Protein AF-A0AAD2FIX9-F1 (afdb_monomer_lite)

Sequence (350 aa):
MMLFQHNNTGIHLDSGSTFHLRTNEDDFKEGSLQGIHGGFHYASNVEGRNLYREGIDKVFDYVCKLDTRASNNVNSLSNMVKDGFDVFMDTKRENSFFVTRNGTTWRFGHRNGLYPLVDEPAMVTTMFHDHARGLDNDDVQGYCALQSVEKNKEGFTNKQVKRANVARSGYHMMGAPGAELFKLAIRGNFFKNCPITEEDVNISEKIYGPSVSTIKGKQKQKRPTPKAVVDDWIEMPKELLKHNSNLDLCIDIMFINNVAFFVSIDKAIKFRFSTELKDRTKDAIYKSIDEILRIYNHAEFRIKTIYCDNEFKPVFDDMKDNMDVTMNYAAPGKHEPTIERSNQTLKGLF

Radius of gyration: 32.23 Å; chains: 1; bounding box: 87×63×70 Å

Structure (mmCIF, N/CA/C/O backbone):
data_AF-A0AAD2FIX9-F1
#
_entry.id   AF-A0AAD2FIX9-F1
#
loop_
_atom_site.group_PDB
_atom_site.id
_atom_site.type_symbol
_atom_site.label_atom_id
_atom_site.label_alt_id
_atom_site.label_comp_id
_atom_site.label_asym_id
_atom_site.label_entity_id
_atom_site.label_seq_id
_atom_site.pdbx_PDB_ins_code
_atom_site.Cartn_x
_atom_site.Cartn_y
_atom_site.Cartn_z
_atom_site.occupancy
_atom_site.B_iso_or_equiv
_atom_site.auth_seq_id
_atom_site.auth_comp_id
_atom_site.auth_asym_id
_atom_site.auth_atom_id
_atom_site.pdbx_PDB_model_num
ATOM 1 N N . MET A 1 1 ? -15.341 12.618 12.330 1.00 26.12 1 MET A N 1
ATOM 2 C CA . MET A 1 1 ? -14.742 13.782 11.651 1.00 26.12 1 MET A CA 1
ATOM 3 C C . MET A 1 1 ? -13.716 13.225 10.680 1.00 26.12 1 MET A C 1
ATOM 5 O O . MET A 1 1 ? -12.711 12.706 11.137 1.00 26.12 1 MET A O 1
ATOM 9 N N . MET A 1 2 ? -14.045 13.169 9.385 1.00 23.00 2 MET A N 1
ATOM 10 C CA . MET A 1 2 ? -13.105 12.737 8.341 1.00 23.00 2 MET A CA 1
ATOM 11 C C . MET A 1 2 ? -12.062 13.841 8.180 1.00 23.00 2 MET A C 1
ATOM 13 O O . MET A 1 2 ? -12.412 14.947 7.770 1.00 23.00 2 MET A O 1
ATOM 17 N N . LEU A 1 3 ? -10.814 13.570 8.551 1.00 27.02 3 LEU A N 1
ATOM 18 C CA . LEU A 1 3 ? -9.704 14.460 8.238 1.00 27.02 3 LEU A CA 1
ATOM 19 C C . LEU A 1 3 ? -9.211 14.088 6.841 1.00 27.02 3 LEU A C 1
ATOM 21 O O . LEU A 1 3 ? -8.503 13.109 6.659 1.00 27.02 3 LEU A O 1
ATOM 25 N N . PHE A 1 4 ? -9.635 14.868 5.850 1.00 28.41 4 PHE A N 1
ATOM 26 C CA . PHE A 1 4 ? -9.040 14.853 4.520 1.00 28.41 4 PHE A CA 1
ATOM 27 C C . PHE A 1 4 ? -7.556 15.232 4.639 1.00 28.41 4 PHE A C 1
ATOM 29 O O . PHE A 1 4 ? -7.243 16.394 4.891 1.00 28.41 4 PHE A O 1
ATOM 36 N N . GLN A 1 5 ? -6.643 14.280 4.436 1.00 30.89 5 GLN A N 1
ATOM 37 C CA . GLN A 1 5 ? -5.248 14.588 4.116 1.00 30.89 5 GLN A CA 1
ATOM 38 C C . GLN A 1 5 ? -5.092 14.610 2.592 1.00 30.89 5 GLN A C 1
ATOM 40 O O . GLN A 1 5 ? -5.032 13.579 1.925 1.00 30.89 5 GLN A O 1
ATOM 45 N N . HIS A 1 6 ? -5.076 15.815 2.024 1.00 26.86 6 HIS A N 1
ATOM 46 C CA . HIS A 1 6 ? -4.589 16.046 0.667 1.00 26.86 6 HIS A CA 1
ATOM 47 C C . HIS A 1 6 ? -3.055 15.917 0.651 1.00 26.86 6 HIS A C 1
ATOM 49 O O . HIS A 1 6 ? -2.388 16.468 1.518 1.00 26.86 6 HIS A O 1
ATOM 55 N N . ASN A 1 7 ? -2.523 15.252 -0.380 1.00 29.98 7 ASN A N 1
ATOM 56 C CA . ASN A 1 7 ? -1.105 15.172 -0.768 1.00 29.98 7 ASN A CA 1
ATOM 57 C C . ASN A 1 7 ? -0.170 14.309 0.109 1.00 29.98 7 ASN A C 1
ATOM 59 O O . ASN A 1 7 ? 0.438 14.786 1.049 1.00 29.98 7 ASN A O 1
ATOM 63 N N . ASN A 1 8 ? 0.006 13.044 -0.287 1.00 38.66 8 ASN A N 1
ATOM 64 C CA . ASN A 1 8 ? 1.229 12.209 -0.275 1.00 38.66 8 ASN A CA 1
ATOM 65 C C . ASN A 1 8 ? 2.324 12.321 0.832 1.00 38.66 8 ASN A C 1
ATOM 67 O O . ASN A 1 8 ? 3.436 11.855 0.593 1.00 38.66 8 ASN A O 1
ATOM 71 N N . THR A 1 9 ? 2.065 12.847 2.034 1.00 51.75 9 THR A N 1
ATOM 72 C CA . THR A 1 9 ? 3.036 12.910 3.153 1.00 51.75 9 THR A CA 1
ATOM 73 C C . THR A 1 9 ? 2.479 12.252 4.418 1.00 51.75 9 THR A C 1
ATOM 75 O O . THR A 1 9 ? 2.052 12.919 5.362 1.00 51.75 9 THR A O 1
ATOM 78 N N . GLY A 1 10 ? 2.463 10.916 4.448 1.00 77.12 10 GLY A N 1
ATOM 79 C CA . GLY A 1 10 ? 2.073 10.165 5.648 1.00 77.12 10 GLY A CA 1
ATOM 80 C C . GLY A 1 10 ? 3.018 10.428 6.831 1.00 77.12 10 GLY A C 1
ATOM 81 O O . GLY A 1 10 ? 4.202 10.702 6.641 1.00 77.12 10 GLY A O 1
ATOM 82 N N . ILE A 1 11 ? 2.502 10.358 8.063 1.00 89.25 11 ILE A N 1
ATOM 83 C CA . ILE A 1 11 ? 3.312 10.469 9.290 1.00 89.25 11 ILE A CA 1
ATOM 84 C C . ILE A 1 11 ? 3.980 9.121 9.556 1.00 89.25 11 ILE A C 1
ATOM 86 O O . ILE A 1 11 ? 3.286 8.131 9.758 1.00 89.25 11 ILE A O 1
ATOM 90 N N . HIS A 1 12 ? 5.307 9.065 9.583 1.00 91.31 12 HIS A N 1
ATOM 91 C CA . HIS A 1 12 ? 6.057 7.833 9.828 1.00 91.31 12 HIS A CA 1
ATOM 92 C C . HIS A 1 12 ? 6.481 7.707 11.286 1.00 91.31 12 HIS A C 1
ATOM 94 O O . HIS A 1 12 ? 6.907 8.687 11.891 1.00 91.31 12 HIS A O 1
ATOM 100 N N . LEU A 1 13 ? 6.418 6.497 11.833 1.00 92.19 13 LEU A N 1
ATOM 101 C CA . LEU A 1 13 ? 7.006 6.179 13.129 1.00 92.19 13 LEU A CA 1
ATOM 102 C C . LEU A 1 13 ? 8.470 5.777 12.938 1.00 92.19 13 LEU A C 1
ATOM 104 O O . LEU A 1 13 ? 8.762 4.835 12.202 1.00 92.19 13 LEU A O 1
ATOM 108 N N . ASP A 1 14 ? 9.378 6.493 13.597 1.00 90.12 14 ASP A N 1
ATOM 109 C CA . ASP A 1 14 ? 10.821 6.286 13.477 1.00 90.12 14 ASP A CA 1
ATOM 110 C C . ASP A 1 14 ? 11.470 6.118 14.856 1.00 90.12 14 ASP A C 1
ATOM 112 O O . ASP A 1 14 ? 11.322 6.960 15.747 1.00 90.12 14 ASP A O 1
ATOM 116 N N . SER A 1 15 ? 12.216 5.027 15.029 1.00 87.75 15 SER A N 1
ATOM 117 C CA . SER A 1 15 ? 13.004 4.753 16.232 1.00 87.75 15 SER A CA 1
ATOM 118 C C . SER A 1 15 ? 14.317 5.533 16.296 1.00 87.75 15 SER A C 1
ATOM 120 O O . SER A 1 15 ? 14.862 5.691 17.386 1.00 87.75 15 SER A O 1
ATOM 122 N N . GLY A 1 16 ? 14.837 5.999 15.156 1.00 84.44 16 GLY A N 1
ATOM 123 C CA . GLY A 1 16 ? 16.083 6.765 15.070 1.00 84.44 16 GLY A CA 1
ATOM 124 C C . GLY A 1 16 ? 15.915 8.261 15.343 1.00 84.44 16 GLY A C 1
ATOM 125 O O . GLY A 1 16 ? 16.889 8.936 15.675 1.00 84.44 16 GLY A O 1
ATOM 126 N N . SER A 1 17 ? 14.693 8.786 15.237 1.00 86.75 17 SER A N 1
ATOM 127 C CA . SER A 1 17 ? 14.422 10.202 15.481 1.00 86.75 17 SER A CA 1
ATOM 128 C C . SER A 1 17 ? 14.359 10.543 16.975 1.00 86.75 17 SER A C 1
ATOM 130 O O . SER A 1 17 ? 13.859 9.771 17.797 1.00 86.75 17 SER A O 1
ATOM 132 N N . THR A 1 18 ? 14.801 11.752 17.324 1.00 86.75 18 THR A N 1
ATOM 133 C CA . THR A 1 18 ? 14.769 12.323 18.685 1.00 86.75 18 THR A CA 1
ATOM 134 C C . THR A 1 18 ? 13.730 13.436 18.854 1.00 86.75 18 THR A C 1
ATOM 136 O O . THR A 1 18 ? 13.606 14.009 19.936 1.00 86.75 18 THR A O 1
ATOM 139 N N . PHE A 1 19 ? 12.985 13.775 17.798 1.00 89.88 19 PHE A N 1
ATOM 140 C CA . PHE A 1 19 ? 11.934 14.795 17.825 1.00 89.88 19 PHE A CA 1
ATOM 141 C C . PHE A 1 19 ? 10.842 14.514 16.783 1.00 89.88 19 PHE A C 1
ATOM 143 O O . PHE A 1 19 ? 11.011 13.699 15.874 1.00 89.88 19 PHE A O 1
ATOM 150 N N . HIS A 1 20 ? 9.693 15.173 16.931 1.00 92.50 20 HIS A N 1
ATOM 151 C CA . HIS A 1 20 ? 8.601 15.092 15.962 1.00 92.50 20 HIS A CA 1
ATOM 152 C C . HIS A 1 20 ? 8.760 16.170 14.897 1.00 92.50 20 HIS A C 1
ATOM 154 O O . HIS A 1 20 ? 9.081 17.320 15.209 1.00 92.50 20 HIS A O 1
ATOM 160 N N . LEU A 1 21 ? 8.510 15.801 13.647 1.00 91.81 21 LEU A N 1
ATOM 161 C CA . LEU A 1 21 ? 8.708 16.655 12.488 1.00 91.81 21 LEU A CA 1
ATOM 162 C C . LEU A 1 21 ? 7.459 16.682 11.613 1.00 91.81 21 LEU A C 1
ATOM 164 O O . LEU A 1 21 ? 6.852 15.636 11.348 1.00 91.81 21 LEU A O 1
ATOM 168 N N . ARG A 1 22 ? 7.109 17.879 11.143 1.00 92.94 22 ARG A N 1
ATOM 169 C CA . ARG A 1 22 ? 6.107 18.093 10.101 1.00 92.94 22 ARG A CA 1
ATOM 170 C C . ARG A 1 22 ? 6.681 18.876 8.927 1.00 92.94 22 ARG A C 1
ATOM 172 O O . ARG A 1 22 ? 7.536 19.742 9.120 1.00 92.94 22 ARG A O 1
ATOM 179 N N . THR A 1 23 ? 6.205 18.572 7.727 1.00 90.31 23 THR A N 1
ATOM 180 C CA . THR A 1 23 ? 6.644 19.183 6.468 1.00 90.31 23 THR A CA 1
ATOM 181 C C . THR A 1 23 ? 5.732 20.321 6.028 1.00 90.31 23 THR A C 1
ATOM 183 O O . THR A 1 23 ? 6.181 21.202 5.299 1.00 90.31 23 THR A O 1
ATOM 186 N N . ASN A 1 24 ? 4.472 20.335 6.476 1.00 89.00 24 ASN A N 1
ATOM 187 C CA . ASN A 1 24 ? 3.498 21.364 6.126 1.00 89.00 24 ASN A CA 1
ATOM 188 C C . ASN A 1 24 ? 2.976 22.100 7.375 1.00 89.00 24 ASN A C 1
ATOM 190 O O . ASN A 1 24 ? 2.762 21.505 8.429 1.00 89.00 24 ASN A O 1
ATOM 194 N N . GLU A 1 25 ? 2.749 23.406 7.243 1.00 88.62 25 GLU A N 1
ATOM 195 C CA . GLU A 1 25 ? 2.080 24.238 8.249 1.00 88.62 25 GLU A CA 1
ATOM 196 C C . GLU A 1 25 ? 0.630 23.797 8.490 1.00 88.62 25 GLU A C 1
ATOM 198 O O . GLU A 1 25 ? 0.135 23.903 9.612 1.00 88.62 25 GLU A O 1
ATOM 203 N N . ASP A 1 26 ? -0.022 23.215 7.479 1.00 88.25 26 ASP A N 1
ATOM 204 C CA . ASP A 1 26 ? -1.389 22.698 7.590 1.00 88.25 26 ASP A CA 1
ATOM 205 C C . ASP A 1 26 ? -1.520 21.511 8.557 1.00 88.25 26 ASP A C 1
ATOM 207 O O . ASP A 1 26 ? -2.633 21.177 8.965 1.00 88.25 26 ASP A O 1
ATOM 211 N N . ASP A 1 27 ? -0.416 20.882 8.966 1.00 87.62 27 ASP A N 1
ATOM 212 C CA . ASP A 1 27 ? -0.425 19.779 9.933 1.00 87.62 27 ASP A CA 1
ATOM 213 C C . ASP A 1 27 ? -0.546 20.263 11.392 1.00 87.62 27 ASP A C 1
ATOM 215 O O . ASP A 1 27 ? -0.716 19.453 12.309 1.00 87.62 27 ASP A O 1
ATOM 219 N N . PHE A 1 28 ? -0.491 21.580 11.621 1.00 91.06 28 PHE A N 1
ATOM 220 C CA . PHE A 1 28 ? -0.505 22.205 12.943 1.00 91.06 28 PHE A CA 1
ATOM 221 C C . PHE A 1 28 ? -1.858 22.825 13.289 1.00 91.06 28 PHE A C 1
ATOM 223 O O . PHE A 1 28 ? -2.559 23.366 12.433 1.00 91.06 28 PHE A O 1
ATOM 230 N N . LYS A 1 29 ? -2.234 22.800 14.570 1.00 91.19 29 LYS A N 1
ATOM 231 C CA . LYS A 1 29 ? -3.427 23.500 15.060 1.00 91.19 29 LYS A CA 1
ATOM 232 C C . LYS A 1 29 ? -3.326 24.993 14.761 1.00 91.19 29 LYS A C 1
ATOM 234 O O . LYS A 1 29 ? -2.260 25.595 14.919 1.00 91.19 29 LYS A O 1
ATOM 239 N N . GLU A 1 30 ? -4.449 25.578 14.364 1.00 88.38 30 GLU A N 1
ATOM 240 C CA . GLU A 1 30 ? -4.539 26.993 14.012 1.00 88.38 30 GLU A CA 1
ATOM 241 C C . GLU A 1 30 ? -4.045 27.867 15.177 1.00 88.38 30 GLU A C 1
ATOM 243 O O . GLU A 1 30 ? -4.422 27.658 16.330 1.00 88.38 30 GLU A O 1
ATOM 248 N N . GLY A 1 31 ? -3.125 28.792 14.890 1.00 87.88 31 GLY A N 1
ATOM 249 C CA . GLY A 1 31 ? -2.521 29.678 15.892 1.00 87.88 31 GLY A CA 1
ATOM 250 C C . GLY A 1 31 ? -1.467 29.048 16.817 1.00 87.88 31 GLY A C 1
ATOM 251 O O . GLY A 1 31 ? -0.907 29.763 17.640 1.00 87.88 31 GLY A O 1
ATOM 252 N N . SER A 1 32 ? -1.154 27.752 16.692 1.00 92.25 32 SER A N 1
ATOM 253 C CA . SER A 1 32 ? -0.153 27.091 17.557 1.00 92.25 32 SER A CA 1
ATOM 254 C C . SER A 1 32 ? 1.301 27.268 17.104 1.00 92.25 32 SER A C 1
ATOM 256 O O . SER A 1 32 ? 2.222 26.942 17.850 1.00 92.25 32 SER A O 1
ATOM 258 N 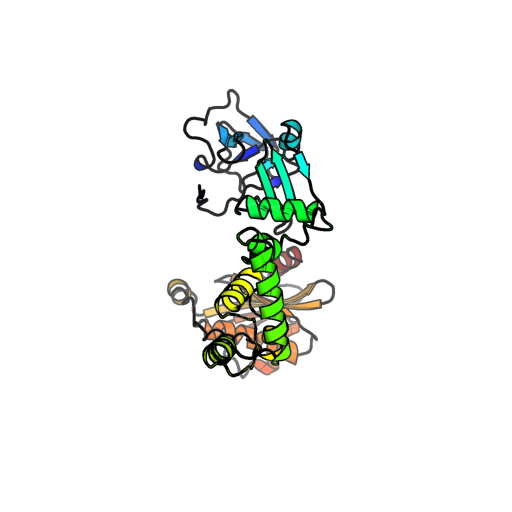N . LEU A 1 33 ? 1.515 27.746 15.877 1.00 91.69 33 LEU A N 1
ATOM 259 C CA . LEU A 1 33 ? 2.833 27.821 15.255 1.00 91.69 33 LEU A CA 1
ATOM 260 C C . LEU A 1 33 ? 3.611 29.039 15.767 1.00 91.69 33 LEU A C 1
ATOM 262 O O . LEU A 1 33 ? 3.220 30.181 15.533 1.00 91.69 33 LEU A O 1
ATOM 266 N N . GLN A 1 34 ? 4.742 28.790 16.422 1.00 93.12 34 GLN A N 1
ATOM 267 C CA . GLN A 1 34 ? 5.586 29.796 17.062 1.00 93.12 34 GLN A CA 1
ATOM 268 C C . GLN A 1 34 ? 7.047 29.704 16.606 1.00 93.12 34 GLN A C 1
ATOM 270 O O . GLN A 1 34 ? 7.509 28.679 16.096 1.00 93.12 34 GLN A O 1
ATOM 275 N N . GLY A 1 35 ? 7.782 30.804 16.776 1.00 91.94 35 GLY A N 1
ATOM 276 C CA . GLY A 1 35 ? 9.214 30.867 16.494 1.00 91.94 35 GLY A CA 1
ATOM 277 C C . GLY A 1 35 ? 10.049 30.214 17.598 1.00 91.94 35 GLY A C 1
ATOM 278 O O . GLY A 1 35 ? 9.780 30.400 18.781 1.00 91.94 35 GLY A O 1
ATOM 279 N N . ILE A 1 36 ? 11.099 29.491 17.215 1.00 91.31 36 ILE A N 1
ATOM 280 C CA . ILE A 1 36 ? 12.068 28.898 18.141 1.00 91.31 36 ILE A CA 1
ATOM 281 C C . ILE A 1 36 ? 13.188 29.911 18.377 1.00 91.31 36 ILE A C 1
ATOM 283 O O . ILE A 1 36 ? 14.005 30.170 17.489 1.00 91.31 36 ILE A O 1
ATOM 287 N N . HIS A 1 37 ? 13.254 30.470 19.584 1.00 85.56 37 HIS A N 1
ATOM 288 C CA . HIS A 1 37 ? 14.316 31.402 19.952 1.00 85.56 37 HIS A CA 1
ATOM 289 C C . HIS A 1 37 ? 15.689 30.705 19.923 1.00 85.56 37 HIS A C 1
ATOM 291 O O . HIS A 1 37 ? 15.917 29.745 20.653 1.00 85.56 37 HIS A O 1
ATOM 297 N N . GLY A 1 38 ? 16.607 31.192 19.080 1.00 82.69 38 GLY A N 1
ATOM 298 C CA . GLY A 1 38 ? 17.941 30.602 18.884 1.00 82.69 38 GLY A CA 1
ATOM 299 C C . GLY A 1 38 ? 18.010 29.474 17.844 1.00 82.69 38 GLY A C 1
ATOM 300 O O . GLY A 1 38 ? 19.108 29.037 17.510 1.00 82.69 38 GLY A O 1
ATOM 301 N N . GLY A 1 39 ? 16.870 29.055 17.282 1.00 87.31 39 GLY A N 1
ATOM 302 C CA . GLY A 1 39 ? 16.790 27.947 16.330 1.00 87.31 39 GLY A CA 1
ATOM 303 C C . GLY A 1 39 ? 17.022 26.571 16.970 1.00 87.31 39 GLY A C 1
ATOM 304 O O . GLY A 1 39 ? 17.513 26.436 18.087 1.00 87.31 39 GLY A O 1
ATOM 305 N N . PHE A 1 40 ? 16.633 25.523 16.254 1.00 89.38 40 PHE A N 1
ATOM 306 C CA . PHE A 1 40 ? 16.806 24.129 16.645 1.00 89.38 40 PHE A CA 1
ATOM 307 C C . PHE A 1 40 ? 17.634 23.417 15.580 1.00 89.38 40 PHE A C 1
ATOM 309 O O . PHE A 1 40 ? 17.152 23.183 14.472 1.00 89.38 40 PHE A O 1
ATOM 316 N N . HIS A 1 41 ? 18.884 23.097 15.903 1.00 88.12 41 HIS A N 1
ATOM 317 C CA . HIS A 1 41 ? 19.752 22.342 15.009 1.00 88.12 41 HIS A CA 1
ATOM 318 C C . HIS A 1 41 ? 19.529 20.840 15.187 1.00 88.12 41 HIS A C 1
ATOM 320 O O . HIS A 1 41 ? 19.555 20.345 16.314 1.00 88.12 41 HIS A O 1
ATOM 326 N N . TYR A 1 42 ? 19.379 20.108 14.086 1.00 86.00 42 TYR A N 1
ATOM 327 C CA . TYR A 1 42 ? 19.421 18.650 14.093 1.00 86.00 42 TYR A CA 1
ATOM 328 C C . TYR A 1 42 ? 20.328 18.124 12.986 1.00 86.00 42 TYR A C 1
ATOM 330 O O . TYR A 1 42 ? 20.382 18.688 11.895 1.00 86.00 42 TYR A O 1
ATOM 338 N N . ALA A 1 43 ? 21.024 17.025 13.264 1.00 78.25 43 ALA A N 1
ATOM 339 C CA . ALA A 1 43 ? 21.825 16.312 12.281 1.00 78.25 43 ALA A CA 1
ATOM 340 C C . ALA A 1 43 ? 20.994 15.176 11.677 1.00 78.25 43 ALA A C 1
ATOM 342 O O . ALA A 1 43 ? 20.456 14.349 12.412 1.00 78.25 43 ALA A O 1
ATOM 343 N N . SER A 1 44 ? 20.885 15.130 10.349 1.00 69.75 44 SER A N 1
ATOM 344 C CA . SER A 1 44 ? 20.406 13.944 9.634 1.00 69.75 44 SER A CA 1
ATOM 345 C C . SER A 1 44 ? 21.578 13.229 8.965 1.00 69.75 44 SER A C 1
ATOM 347 O O . SER A 1 44 ? 22.634 13.826 8.766 1.00 69.75 44 SER A O 1
ATOM 349 N N . ASN A 1 45 ? 21.381 11.969 8.569 1.00 64.75 45 ASN A N 1
ATOM 350 C CA . ASN A 1 45 ? 22.398 11.174 7.863 1.00 64.75 45 ASN A CA 1
ATOM 351 C C . ASN A 1 45 ? 22.856 11.795 6.530 1.00 64.75 45 ASN A C 1
ATOM 353 O O . ASN A 1 45 ? 23.861 11.363 5.975 1.00 64.75 45 ASN A O 1
ATOM 357 N N . VAL A 1 46 ? 22.104 12.768 6.006 1.00 58.16 46 VAL A N 1
ATOM 358 C CA . VAL A 1 46 ? 22.414 13.473 4.760 1.00 58.16 46 VAL A CA 1
ATOM 359 C C . VAL A 1 46 ? 23.088 14.809 5.071 1.00 58.16 46 VAL A C 1
ATOM 361 O O . VAL A 1 46 ? 24.211 15.030 4.638 1.00 58.16 46 VAL A O 1
ATOM 364 N N . GLU A 1 47 ? 22.439 15.672 5.863 1.00 67.31 47 GLU A N 1
ATOM 365 C CA . GLU A 1 47 ? 22.966 16.983 6.281 1.00 67.31 47 GLU A CA 1
ATOM 366 C C . GLU A 1 47 ? 22.346 17.455 7.611 1.00 67.31 47 GLU A C 1
ATOM 368 O O . GLU A 1 47 ? 21.241 17.044 7.988 1.00 67.31 47 GLU A O 1
ATOM 373 N N . GLY A 1 48 ? 23.032 18.352 8.325 1.00 75.44 48 GLY A N 1
ATOM 374 C CA . GLY A 1 48 ? 22.475 19.051 9.486 1.00 75.44 48 GLY A CA 1
ATOM 375 C C . GLY A 1 48 ? 21.639 20.268 9.086 1.00 75.44 48 GLY A C 1
ATOM 376 O O . GLY A 1 48 ? 22.033 21.037 8.211 1.00 75.44 48 GLY A O 1
ATOM 377 N N . ARG A 1 49 ? 20.485 20.466 9.728 1.00 83.81 49 ARG A N 1
ATOM 378 C CA . ARG A 1 49 ? 19.533 21.543 9.423 1.00 83.81 49 ARG A CA 1
ATOM 379 C C . ARG A 1 49 ? 19.144 22.332 10.666 1.00 83.81 49 ARG A C 1
ATOM 381 O O . ARG A 1 49 ? 19.052 21.786 11.760 1.00 83.81 49 ARG A O 1
ATOM 388 N N . ASN A 1 50 ? 18.887 23.625 10.469 1.00 88.38 50 ASN A N 1
ATOM 389 C CA . ASN A 1 50 ? 18.363 24.526 11.493 1.00 88.38 50 ASN A CA 1
ATOM 390 C C . ASN A 1 50 ? 16.875 24.779 11.255 1.00 88.38 50 ASN A C 1
ATOM 392 O O . ASN A 1 50 ? 16.487 25.250 10.187 1.00 88.38 50 ASN A O 1
ATOM 396 N N . LEU A 1 51 ? 16.063 24.493 12.266 1.00 91.12 51 LEU A N 1
ATOM 397 C CA . LEU A 1 51 ? 14.625 24.726 12.283 1.00 91.12 51 LEU A CA 1
ATOM 398 C C . LEU A 1 51 ? 14.314 25.943 13.144 1.00 91.12 51 LEU A C 1
ATOM 400 O O . LEU A 1 51 ? 14.906 26.136 14.202 1.00 91.12 51 LEU A O 1
ATOM 404 N N . TYR A 1 52 ? 13.364 26.759 12.706 1.00 92.06 52 TYR A N 1
ATOM 405 C CA . TYR A 1 52 ? 13.040 28.026 13.370 1.00 92.06 52 TYR A CA 1
ATOM 406 C C . TYR A 1 52 ? 11.594 28.107 13.835 1.00 92.06 52 TYR A C 1
ATOM 408 O O . TYR A 1 52 ? 11.204 29.111 14.423 1.00 92.06 52 TYR A O 1
ATOM 416 N N . ARG A 1 53 ? 10.790 27.076 13.564 1.00 93.44 53 ARG A N 1
ATOM 417 C CA . ARG A 1 53 ? 9.365 27.057 13.876 1.00 93.44 53 ARG A CA 1
ATOM 418 C C . ARG A 1 53 ? 8.954 25.723 14.482 1.00 93.44 53 ARG A C 1
ATOM 420 O O . ARG A 1 53 ? 9.449 24.666 14.087 1.00 93.44 53 ARG A O 1
ATOM 427 N N . GLU A 1 54 ? 8.047 25.796 15.439 1.00 95.06 54 GLU A N 1
ATOM 428 C CA . GLU A 1 54 ? 7.407 24.654 16.085 1.00 95.06 54 GLU A CA 1
ATOM 429 C C . GLU A 1 54 ? 5.935 24.962 16.343 1.00 95.06 54 GLU A C 1
ATOM 431 O O . GLU A 1 54 ? 5.537 26.123 16.342 1.00 95.06 54 GLU A O 1
ATOM 436 N N . GLY A 1 55 ? 5.126 23.940 16.571 1.00 94.00 55 GLY A N 1
ATOM 437 C CA . GLY A 1 55 ? 3.720 24.108 16.921 1.00 94.00 55 GLY A CA 1
ATOM 438 C C . GLY A 1 55 ? 3.103 22.796 17.373 1.00 94.00 55 GLY A C 1
ATOM 439 O O . GLY A 1 55 ? 3.785 21.774 17.414 1.00 94.00 55 GLY A O 1
ATOM 440 N N . ILE A 1 56 ? 1.810 22.813 17.688 1.00 92.75 56 ILE A N 1
ATOM 441 C CA . ILE A 1 56 ? 1.079 21.623 18.138 1.00 92.75 56 ILE A CA 1
ATOM 442 C C . ILE A 1 56 ? 0.444 20.940 16.929 1.00 92.75 56 ILE A C 1
ATOM 444 O O . ILE A 1 56 ? -0.296 21.581 16.185 1.00 92.75 56 ILE A O 1
ATOM 448 N N . ASP A 1 57 ? 0.707 19.652 16.726 1.00 90.81 57 ASP A N 1
ATOM 449 C CA . ASP A 1 57 ? 0.137 18.904 15.607 1.00 90.81 57 ASP A CA 1
ATOM 450 C C . ASP A 1 57 ? -1.353 18.583 15.805 1.00 90.81 57 ASP A C 1
ATOM 452 O O . ASP A 1 57 ? -1.855 18.502 16.927 1.00 90.81 57 ASP A O 1
ATOM 456 N N . LYS A 1 58 ? -2.077 18.407 14.696 1.00 88.75 58 LYS A N 1
ATOM 457 C CA . LYS A 1 58 ? -3.528 18.150 14.702 1.00 88.75 58 LYS A CA 1
ATOM 458 C C . LYS A 1 58 ? -3.921 16.720 15.090 1.00 88.75 58 LYS A C 1
ATOM 460 O O . LYS A 1 58 ? -5.100 16.488 15.346 1.00 88.75 58 LYS A O 1
ATOM 465 N N . VAL A 1 59 ? -2.992 15.762 15.046 1.00 86.44 59 VAL A N 1
ATOM 466 C CA . VAL A 1 59 ? -3.306 14.327 15.152 1.00 86.44 59 VAL A CA 1
ATOM 467 C C . VAL A 1 59 ? -3.017 13.797 16.551 1.00 86.44 59 VAL A C 1
ATOM 469 O O . VAL A 1 59 ? -3.853 13.104 17.128 1.00 86.44 59 VAL A O 1
ATOM 472 N N . PHE A 1 60 ? -1.841 14.118 17.089 1.00 87.88 60 PHE A N 1
ATOM 473 C CA . PHE A 1 60 ? -1.341 13.606 18.365 1.00 87.88 60 PHE A CA 1
ATOM 474 C C . PHE A 1 60 ? -1.304 14.667 19.470 1.00 87.88 60 PHE A C 1
ATOM 476 O O . PHE A 1 60 ? -0.943 14.341 20.601 1.00 87.88 60 PHE A O 1
ATOM 483 N N . ASP A 1 61 ? -1.690 15.908 19.159 1.00 87.94 61 ASP A N 1
ATOM 484 C CA . ASP A 1 61 ? -1.670 17.048 20.075 1.00 87.94 61 ASP A CA 1
ATOM 485 C C . ASP A 1 61 ? -0.283 17.301 20.694 1.00 87.94 61 ASP A C 1
ATOM 487 O O . ASP A 1 61 ? -0.161 17.639 21.872 1.00 87.94 61 ASP A O 1
ATOM 491 N N . TYR A 1 62 ? 0.773 17.154 19.887 1.00 87.12 62 TYR A N 1
ATOM 492 C CA . TYR A 1 62 ? 2.169 17.230 20.305 1.00 87.12 62 TYR A CA 1
ATOM 493 C C . TYR A 1 62 ? 2.962 18.355 19.657 1.00 87.12 62 TYR A C 1
ATOM 495 O O . TYR A 1 62 ? 2.730 18.740 18.510 1.00 87.12 62 TYR A O 1
ATOM 503 N N . VAL A 1 63 ? 3.968 18.845 20.388 1.00 90.81 63 VAL A N 1
ATOM 504 C CA . VAL A 1 63 ? 4.903 19.839 19.858 1.00 90.81 63 VAL A CA 1
ATOM 505 C C . VAL A 1 63 ? 5.777 19.187 18.788 1.00 90.81 63 VAL A C 1
ATOM 507 O O . VAL A 1 63 ? 6.615 18.330 19.074 1.00 90.81 63 VAL A O 1
ATOM 510 N N . CYS A 1 64 ? 5.587 19.623 17.549 1.00 92.75 64 CYS A N 1
ATOM 511 C CA . CYS A 1 64 ? 6.360 19.212 16.389 1.00 92.75 64 CYS A CA 1
ATOM 512 C C . CYS A 1 64 ? 7.179 20.387 15.857 1.00 92.75 64 CYS A C 1
ATOM 514 O O . CYS A 1 64 ? 6.761 21.544 15.915 1.00 92.75 64 CYS A O 1
ATOM 516 N N . LYS A 1 65 ? 8.351 20.090 15.303 1.00 93.88 65 LYS A N 1
ATOM 517 C CA . LYS A 1 65 ? 9.161 21.060 14.564 1.00 93.88 65 LYS A CA 1
ATOM 518 C C . LYS A 1 65 ? 8.700 21.099 13.105 1.00 93.88 65 LYS A C 1
ATOM 520 O O . LYS A 1 65 ? 8.358 20.058 12.546 1.00 93.88 65 LYS A O 1
ATOM 525 N N . LEU A 1 66 ? 8.704 22.280 12.491 1.00 91.94 66 LEU A N 1
ATOM 526 C CA . LEU A 1 66 ? 8.388 22.448 11.071 1.00 91.94 66 LEU A CA 1
ATOM 527 C C . LEU A 1 66 ? 9.679 22.458 10.241 1.00 91.94 66 LEU A C 1
ATOM 529 O O . LEU A 1 66 ? 10.535 23.319 10.446 1.00 91.94 66 LEU A O 1
ATOM 533 N N . ASP A 1 67 ? 9.779 21.548 9.274 1.00 89.62 67 ASP A N 1
ATOM 534 C CA . ASP A 1 67 ? 10.816 21.537 8.238 1.00 89.62 67 ASP A CA 1
ATOM 535 C C . ASP A 1 67 ? 10.172 21.349 6.862 1.00 89.62 67 ASP A C 1
ATOM 537 O O . ASP A 1 67 ? 9.935 20.228 6.415 1.00 89.62 67 ASP A O 1
ATOM 541 N N . THR A 1 68 ? 9.934 22.452 6.154 1.00 87.00 68 THR A N 1
ATOM 542 C CA . THR A 1 68 ? 9.343 22.426 4.806 1.00 87.00 68 THR A CA 1
ATOM 543 C C . THR A 1 68 ? 10.255 21.810 3.743 1.00 87.00 68 THR A C 1
ATOM 545 O O . THR A 1 68 ? 9.823 21.593 2.614 1.00 87.00 68 THR A O 1
ATOM 548 N N . ARG A 1 69 ? 11.521 21.521 4.079 1.00 83.62 69 ARG A N 1
ATOM 549 C CA . ARG A 1 69 ? 12.479 20.832 3.203 1.00 83.62 69 ARG A CA 1
ATOM 550 C C . ARG A 1 69 ? 12.603 19.348 3.526 1.00 83.62 69 ARG A C 1
ATOM 552 O O . ARG A 1 69 ? 13.366 18.644 2.863 1.00 83.62 69 ARG A O 1
ATOM 559 N N . ALA A 1 70 ? 11.982 18.858 4.595 1.00 82.06 70 ALA A N 1
ATOM 560 C CA . ALA A 1 70 ? 11.959 17.430 4.867 1.00 82.06 70 ALA A CA 1
ATOM 561 C C . ALA A 1 70 ? 11.009 16.730 3.889 1.00 82.06 70 ALA A C 1
ATOM 563 O O . ALA A 1 70 ? 10.014 17.301 3.454 1.00 82.06 70 ALA A O 1
ATOM 564 N N . SER A 1 71 ? 11.350 15.499 3.508 1.00 80.19 71 SER A N 1
ATOM 565 C CA . SER A 1 71 ? 10.549 14.723 2.560 1.00 80.19 71 SER A CA 1
ATOM 566 C C . SER A 1 71 ? 9.274 14.185 3.199 1.00 80.19 71 SER A C 1
ATOM 568 O O . SER A 1 71 ? 8.234 14.154 2.549 1.00 80.19 71 SER A O 1
ATOM 570 N N . ASN A 1 72 ? 9.358 13.777 4.467 1.00 82.44 72 ASN A N 1
ATOM 571 C CA . ASN A 1 72 ? 8.306 13.042 5.151 1.00 82.44 72 ASN A CA 1
ATOM 572 C C . ASN A 1 72 ? 8.064 13.581 6.566 1.00 82.44 72 ASN A C 1
ATOM 574 O O . ASN A 1 72 ? 8.985 14.042 7.245 1.00 82.44 72 ASN A O 1
ATOM 578 N N . ASN A 1 73 ? 6.824 13.428 7.031 1.00 90.38 73 ASN A N 1
ATOM 579 C CA . ASN A 1 73 ? 6.437 13.659 8.416 1.00 90.38 73 ASN A CA 1
ATOM 580 C C . ASN A 1 73 ? 6.971 12.529 9.307 1.00 90.38 73 ASN A C 1
ATOM 582 O O . ASN A 1 73 ? 6.873 11.357 8.946 1.00 90.38 73 ASN A O 1
ATOM 586 N N . VAL A 1 74 ? 7.499 12.860 10.488 1.00 91.12 74 VAL A N 1
ATOM 587 C CA . VAL A 1 74 ? 8.116 11.873 11.389 1.00 91.12 74 VAL A CA 1
ATOM 588 C C . VAL A 1 74 ? 7.606 12.038 12.813 1.00 91.12 74 VAL A C 1
ATOM 590 O O . VAL A 1 74 ? 7.559 13.141 13.356 1.00 91.12 74 VAL A O 1
ATOM 593 N N . ASN A 1 75 ? 7.268 10.919 13.442 1.00 93.25 75 ASN A N 1
ATOM 594 C CA . ASN A 1 75 ? 7.088 10.795 14.873 1.00 93.25 75 ASN A CA 1
ATOM 595 C C . ASN A 1 75 ? 8.237 9.976 15.458 1.00 93.25 75 ASN A C 1
ATOM 597 O O . ASN A 1 75 ? 8.448 8.825 15.083 1.00 93.25 75 ASN A O 1
ATOM 601 N N . SER A 1 76 ? 8.949 10.573 16.412 1.00 92.31 76 SER A N 1
ATOM 602 C CA . SER A 1 76 ? 9.953 9.870 17.202 1.00 92.31 76 SER A CA 1
ATOM 603 C C . SER A 1 76 ? 9.278 8.872 18.138 1.00 92.31 76 SER A C 1
ATOM 605 O O . SER A 1 76 ? 8.538 9.268 19.040 1.00 92.31 76 SER A O 1
ATOM 607 N N . LEU A 1 77 ? 9.561 7.584 17.947 1.00 92.50 77 LEU A N 1
ATOM 608 C CA . LEU A 1 77 ? 9.071 6.518 18.819 1.00 92.50 77 LEU A CA 1
ATOM 609 C C . LEU A 1 77 ? 9.530 6.731 20.269 1.00 92.50 77 LEU A C 1
ATOM 611 O O . LEU A 1 77 ? 8.744 6.561 21.198 1.00 92.50 77 LEU A O 1
ATOM 615 N N . SER A 1 78 ? 10.791 7.130 20.461 1.00 90.62 78 SER A N 1
ATOM 616 C CA . SER A 1 78 ? 11.373 7.331 21.792 1.00 90.62 78 SER A CA 1
ATOM 617 C C . SER A 1 78 ? 10.682 8.461 22.557 1.00 90.62 78 SER A C 1
ATOM 619 O O . SER A 1 78 ? 10.376 8.289 23.738 1.00 90.62 78 SER A O 1
ATOM 621 N N . ASN A 1 79 ? 10.358 9.572 21.888 1.00 91.19 79 ASN A N 1
ATOM 622 C CA . ASN A 1 79 ? 9.594 10.649 22.513 1.00 91.19 79 ASN A CA 1
ATOM 623 C C . ASN A 1 79 ? 8.155 10.232 22.804 1.00 91.19 79 ASN A C 1
ATOM 625 O O . ASN A 1 79 ? 7.708 10.444 23.923 1.00 91.19 79 ASN A O 1
ATOM 629 N N . MET A 1 80 ? 7.463 9.547 21.881 1.00 91.25 80 MET A N 1
ATOM 630 C CA . MET A 1 80 ? 6.102 9.063 22.163 1.00 91.25 80 MET A CA 1
ATOM 631 C C . MET A 1 80 ? 6.069 8.205 23.439 1.00 91.25 80 MET A C 1
ATOM 633 O O . MET A 1 80 ? 5.241 8.436 24.317 1.00 91.25 80 MET A O 1
ATOM 637 N N . VAL A 1 81 ? 7.009 7.273 23.607 1.00 90.94 81 VAL A N 1
ATOM 638 C CA . VAL A 1 81 ? 7.086 6.458 24.832 1.00 90.94 81 VAL A CA 1
ATOM 639 C C . VAL A 1 81 ? 7.385 7.318 26.066 1.00 90.94 81 VAL A C 1
ATOM 641 O O . VAL A 1 81 ? 6.725 7.172 27.094 1.00 90.94 81 VAL A O 1
ATOM 644 N N . LYS A 1 82 ? 8.344 8.251 25.974 1.00 88.69 82 LYS A N 1
ATOM 645 C CA . LYS A 1 82 ? 8.689 9.178 27.070 1.00 88.69 82 LYS A CA 1
ATOM 646 C C . LYS A 1 82 ? 7.491 10.016 27.526 1.00 88.69 82 LYS A C 1
ATOM 648 O O . LYS A 1 82 ? 7.366 10.336 28.704 1.00 88.69 82 LYS A O 1
ATOM 653 N N . ASP A 1 83 ? 6.619 10.342 26.587 1.00 86.00 83 ASP A N 1
ATOM 654 C CA . ASP A 1 83 ? 5.449 11.189 26.757 1.00 86.00 83 ASP A CA 1
ATOM 655 C C . ASP A 1 83 ? 4.187 10.429 27.199 1.00 86.00 83 ASP A C 1
ATOM 657 O O . ASP A 1 83 ? 3.097 11.008 27.265 1.00 86.00 83 ASP A O 1
ATOM 661 N N . GLY A 1 84 ? 4.330 9.141 27.529 1.00 87.38 84 GLY A N 1
ATOM 662 C CA . GLY A 1 84 ? 3.268 8.313 28.094 1.00 87.38 84 GLY A CA 1
ATOM 663 C C . GLY A 1 84 ? 2.345 7.677 27.057 1.00 87.38 84 GLY A C 1
ATOM 664 O O . GLY A 1 84 ? 1.204 7.360 27.386 1.00 87.38 84 GLY A O 1
ATOM 665 N N . PHE A 1 85 ? 2.796 7.516 25.809 1.00 91.81 85 PHE A N 1
ATOM 666 C CA . PHE A 1 85 ? 2.118 6.628 24.870 1.00 91.81 85 PHE A CA 1
ATOM 667 C C . PHE A 1 85 ? 2.515 5.172 25.133 1.00 91.81 85 PHE A C 1
ATOM 669 O O . PHE A 1 85 ? 3.701 4.838 25.192 1.00 91.81 85 PHE A O 1
ATOM 676 N N . ASP A 1 86 ? 1.518 4.295 25.192 1.00 92.94 86 ASP A N 1
ATOM 677 C CA . ASP A 1 86 ? 1.726 2.853 25.226 1.00 92.94 86 ASP A CA 1
ATOM 678 C C . ASP A 1 86 ? 1.929 2.342 23.801 1.00 92.94 86 ASP A C 1
ATOM 680 O O . ASP A 1 86 ? 1.049 2.490 22.949 1.00 92.94 86 ASP A O 1
ATOM 684 N N . VAL A 1 87 ? 3.083 1.731 23.533 1.00 93.94 87 VAL A N 1
ATOM 685 C CA . VAL A 1 87 ? 3.403 1.168 22.217 1.00 93.94 87 VAL A CA 1
ATOM 686 C C . VAL A 1 87 ? 3.409 -0.353 22.289 1.00 93.94 87 VAL A C 1
ATOM 688 O O . VAL A 1 87 ? 4.118 -0.945 23.099 1.00 93.94 87 VAL A O 1
ATOM 691 N N . PHE A 1 88 ? 2.632 -0.988 21.414 1.00 93.94 88 PHE A N 1
ATOM 692 C CA . PHE A 1 88 ? 2.513 -2.437 21.298 1.00 93.94 88 PHE A CA 1
ATOM 693 C C . PHE A 1 88 ? 2.773 -2.891 19.857 1.00 93.94 88 PHE A C 1
ATOM 695 O O . PHE A 1 88 ? 2.328 -2.248 18.909 1.00 93.94 88 PHE A O 1
ATOM 702 N N . MET A 1 89 ? 3.483 -4.005 19.690 1.00 92.81 89 MET A N 1
ATOM 703 C CA . MET A 1 89 ? 3.742 -4.626 18.391 1.00 92.81 89 MET A CA 1
ATOM 704 C C . MET A 1 89 ? 3.891 -6.139 18.570 1.00 92.81 89 MET A C 1
ATOM 706 O O . MET A 1 89 ? 4.664 -6.580 19.420 1.00 92.81 89 MET A O 1
ATOM 710 N N . ASP A 1 90 ? 3.203 -6.922 17.738 1.00 90.44 90 ASP A N 1
ATOM 711 C CA . ASP A 1 90 ? 3.420 -8.367 17.618 1.00 90.44 90 ASP A CA 1
ATOM 712 C C . ASP A 1 90 ? 3.523 -8.759 16.142 1.00 90.44 90 ASP A C 1
ATOM 714 O O . ASP A 1 90 ? 2.526 -9.023 15.472 1.00 90.44 90 ASP A O 1
ATOM 718 N N . THR A 1 91 ? 4.757 -8.857 15.648 1.00 88.31 91 THR A N 1
ATOM 719 C CA . THR A 1 91 ? 5.053 -9.191 14.248 1.00 88.31 91 THR A CA 1
ATOM 720 C C . THR A 1 91 ? 4.592 -10.582 13.821 1.00 88.31 91 THR A C 1
ATOM 722 O O . THR A 1 91 ? 4.530 -10.839 12.620 1.00 88.31 91 THR A O 1
ATOM 725 N N . LYS A 1 92 ? 4.278 -11.492 14.756 1.00 85.81 92 LYS A N 1
ATOM 726 C CA . LYS A 1 92 ? 3.775 -12.831 14.411 1.00 85.81 92 LYS A CA 1
ATOM 727 C C . LYS A 1 92 ? 2.307 -12.804 14.009 1.00 85.81 92 LYS A C 1
ATOM 729 O O . LYS A 1 92 ? 1.896 -13.635 13.205 1.00 85.81 92 LYS A O 1
ATOM 734 N N . ARG A 1 93 ? 1.533 -11.898 14.607 1.00 83.50 93 ARG A N 1
ATOM 735 C CA . ARG A 1 93 ? 0.089 -11.767 14.380 1.00 83.50 93 ARG A CA 1
ATOM 736 C C . ARG A 1 93 ? -0.210 -10.645 13.398 1.00 83.50 93 ARG A C 1
ATOM 738 O O . ARG A 1 93 ? -0.924 -10.860 12.431 1.00 83.50 93 ARG A O 1
ATOM 745 N N . GLU A 1 94 ? 0.383 -9.475 13.612 1.00 84.62 94 GLU A N 1
ATOM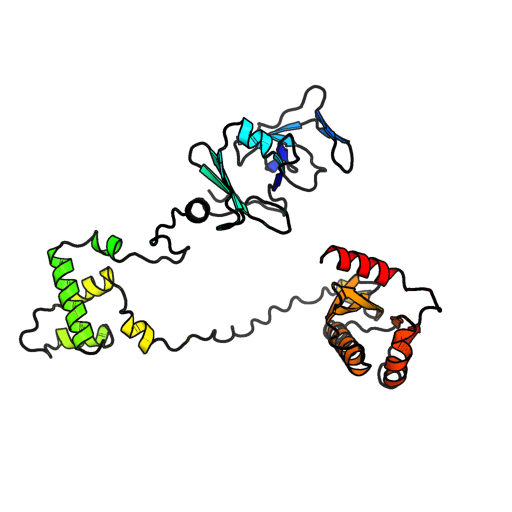 746 C CA . GLU A 1 94 ? 0.115 -8.279 12.821 1.00 84.62 94 GLU A CA 1
ATOM 747 C C . GLU A 1 94 ? 1.365 -7.393 12.757 1.00 84.62 94 GLU A C 1
ATOM 749 O O . GLU A 1 94 ? 1.848 -6.876 13.767 1.00 84.62 94 GLU A O 1
ATOM 754 N N . ASN A 1 95 ? 1.897 -7.184 11.551 1.00 90.50 95 ASN A N 1
ATOM 755 C CA . ASN A 1 95 ? 3.111 -6.393 11.345 1.00 90.50 95 ASN A CA 1
ATOM 756 C C . ASN A 1 95 ? 2.812 -4.881 11.348 1.00 90.50 95 ASN A C 1
ATOM 758 O O . ASN A 1 95 ? 2.951 -4.188 10.336 1.00 90.50 95 ASN A O 1
ATOM 762 N N . SER A 1 96 ? 2.371 -4.385 12.502 1.00 92.75 96 SER A N 1
ATOM 763 C CA . SER A 1 96 ? 1.994 -2.994 12.739 1.00 92.75 96 SER A CA 1
ATOM 764 C C . SER A 1 96 ? 2.352 -2.574 14.171 1.00 92.75 96 SER A C 1
ATOM 766 O O . SER A 1 96 ? 2.227 -3.366 15.105 1.00 92.75 96 SER A O 1
ATOM 768 N N . PHE A 1 97 ? 2.740 -1.312 14.363 1.00 94.62 97 PHE A N 1
ATOM 769 C CA . PHE A 1 97 ? 2.795 -0.702 15.694 1.00 94.62 97 PHE A CA 1
ATOM 770 C C . PHE A 1 97 ? 1.431 -0.129 16.066 1.00 94.62 97 PHE A C 1
ATOM 772 O O . PHE A 1 97 ? 0.805 0.583 15.279 1.00 94.62 97 PHE A O 1
ATOM 779 N N . PHE A 1 98 ? 1.011 -0.376 17.297 1.00 94.62 98 PHE A N 1
ATOM 780 C CA . PHE A 1 98 ? -0.175 0.204 17.905 1.00 94.62 98 PHE A CA 1
ATOM 781 C C . PHE A 1 98 ? 0.264 1.157 18.998 1.00 94.62 98 PHE A C 1
ATOM 783 O O . PHE A 1 98 ? 0.873 0.746 19.983 1.00 94.62 98 PHE A O 1
ATOM 790 N N . VAL A 1 99 ? -0.032 2.434 18.811 1.00 93.31 99 VAL A N 1
ATOM 791 C CA . VAL A 1 99 ? 0.353 3.499 19.730 1.00 93.31 99 VAL A CA 1
ATOM 792 C C . VAL A 1 99 ? -0.917 4.003 20.396 1.00 93.31 99 VAL A C 1
ATOM 794 O O . VAL A 1 99 ? -1.835 4.425 19.702 1.00 93.31 99 VAL A O 1
ATOM 797 N N . THR A 1 100 ? -1.014 3.910 21.720 1.00 92.56 100 THR A N 1
ATOM 798 C CA . THR A 1 100 ? -2.237 4.214 22.475 1.00 92.56 100 THR A CA 1
ATOM 799 C C . THR A 1 100 ? -1.991 5.316 23.492 1.00 92.56 100 THR A C 1
ATOM 801 O O . THR A 1 100 ? -0.985 5.305 24.196 1.00 92.56 100 THR A O 1
ATOM 804 N N . ARG A 1 101 ? -2.924 6.266 23.598 1.00 88.81 101 ARG A N 1
ATOM 805 C CA . ARG A 1 101 ? -2.929 7.285 24.655 1.00 88.81 101 ARG A CA 1
ATOM 806 C C . ARG A 1 101 ? -4.339 7.787 24.910 1.00 88.81 101 ARG A C 1
ATOM 808 O O . ARG A 1 101 ? -5.097 8.006 23.971 1.00 88.81 101 ARG A O 1
ATOM 815 N N . ASN A 1 102 ? -4.684 7.991 26.181 1.00 87.56 102 ASN A N 1
ATOM 816 C CA . ASN A 1 102 ? -5.993 8.504 26.607 1.00 87.56 102 ASN A CA 1
ATOM 817 C C . ASN A 1 102 ? -7.188 7.733 26.000 1.00 87.56 102 ASN A C 1
ATOM 819 O O . ASN A 1 102 ? -8.227 8.319 25.717 1.00 87.56 102 ASN A O 1
ATOM 823 N N . GLY A 1 103 ? -7.031 6.422 25.774 1.00 84.12 103 GLY A N 1
ATOM 824 C CA . GLY A 1 103 ? -8.060 5.563 25.174 1.00 84.12 103 GLY A CA 1
ATOM 825 C C . GLY A 1 103 ? -8.136 5.589 23.642 1.00 84.12 103 GLY A C 1
ATOM 826 O O . GLY A 1 103 ? -8.895 4.810 23.073 1.00 84.12 103 GLY A O 1
ATOM 827 N N . THR A 1 104 ? -7.340 6.421 22.967 1.00 88.38 104 THR A N 1
ATOM 828 C CA . THR A 1 104 ? -7.235 6.445 21.501 1.00 88.38 104 THR A CA 1
ATOM 829 C C . THR A 1 104 ? -6.046 5.608 21.051 1.00 88.38 104 THR A C 1
ATOM 831 O O . THR A 1 104 ? -4.944 5.787 21.569 1.00 88.38 104 THR A O 1
ATOM 834 N N . THR A 1 105 ? -6.253 4.723 20.074 1.00 91.06 105 THR A N 1
ATOM 835 C CA . THR A 1 105 ? -5.194 3.903 19.467 1.00 91.06 105 THR A CA 1
ATOM 836 C C . THR A 1 105 ? -4.993 4.299 18.008 1.00 91.06 105 THR A C 1
ATOM 838 O O . THR A 1 105 ? -5.952 4.385 17.241 1.00 91.06 105 THR A O 1
ATOM 841 N N . TRP A 1 106 ? -3.735 4.495 17.622 1.00 93.06 106 TRP A N 1
ATOM 842 C CA . TRP A 1 106 ? -3.289 4.740 16.254 1.00 93.06 106 TRP A CA 1
ATOM 843 C C . TRP A 1 106 ? -2.466 3.556 15.755 1.00 93.06 106 TRP A C 1
ATOM 845 O O . TRP A 1 106 ? -1.630 3.027 16.493 1.00 93.06 106 TRP A O 1
ATOM 855 N N . ARG A 1 107 ? -2.677 3.160 14.497 1.00 93.00 107 ARG A N 1
ATOM 856 C CA . ARG A 1 107 ? -1.930 2.074 13.861 1.00 93.00 107 ARG A CA 1
ATOM 857 C C . ARG A 1 107 ? -0.911 2.624 12.874 1.00 93.00 107 ARG A C 1
ATOM 859 O O . ARG A 1 107 ? -1.262 3.365 11.958 1.00 93.00 107 ARG A O 1
ATOM 866 N N . PHE A 1 108 ? 0.338 2.206 13.030 1.00 92.88 108 PHE A N 1
ATOM 867 C CA . PHE A 1 108 ? 1.397 2.415 12.054 1.00 92.88 108 PHE A CA 1
ATOM 868 C C . PHE A 1 108 ? 1.708 1.076 11.390 1.00 92.88 108 PHE A C 1
ATOM 870 O O . PHE A 1 108 ? 2.365 0.218 11.980 1.00 92.88 108 PHE A O 1
ATOM 877 N N . GLY A 1 109 ? 1.170 0.873 10.190 1.00 88.81 109 GLY A N 1
ATOM 878 C CA . GLY A 1 109 ? 1.263 -0.395 9.468 1.00 88.81 109 GLY A CA 1
ATOM 879 C C . GLY A 1 109 ? 2.523 -0.480 8.619 1.00 88.81 109 GLY A C 1
ATOM 880 O O . GLY A 1 109 ? 2.959 0.525 8.063 1.00 88.81 109 GLY A O 1
ATOM 881 N N . HIS A 1 110 ? 3.105 -1.671 8.490 1.00 86.38 110 HIS A N 1
ATOM 882 C CA . HIS A 1 110 ? 4.289 -1.861 7.657 1.00 86.38 110 HIS A CA 1
ATOM 883 C C . HIS A 1 110 ? 3.996 -1.614 6.164 1.00 86.38 110 HIS A C 1
ATOM 885 O O . HIS A 1 110 ? 3.140 -2.266 5.562 1.00 86.38 110 HIS A O 1
ATOM 891 N N . ARG A 1 111 ? 4.759 -0.713 5.532 1.00 79.94 111 ARG A N 1
ATOM 892 C CA . ARG A 1 111 ? 4.703 -0.424 4.092 1.00 79.94 111 ARG A CA 1
ATOM 893 C C . ARG A 1 111 ? 6.094 -0.061 3.568 1.00 79.94 111 ARG A C 1
ATOM 895 O O . ARG A 1 111 ? 6.658 0.951 3.970 1.00 79.94 111 ARG A O 1
ATOM 902 N N . ASN A 1 112 ? 6.627 -0.863 2.643 1.00 77.50 112 ASN A N 1
ATOM 903 C CA . ASN A 1 112 ? 7.930 -0.652 1.988 1.00 77.50 112 ASN A CA 1
ATOM 904 C C . ASN A 1 112 ? 9.097 -0.402 2.970 1.00 77.50 112 ASN A C 1
ATOM 906 O O . ASN A 1 112 ? 9.899 0.503 2.760 1.00 77.50 112 ASN A O 1
ATOM 910 N N . GLY A 1 113 ? 9.171 -1.171 4.063 1.00 78.06 113 GLY A N 1
ATOM 911 C CA . GLY A 1 113 ? 10.235 -1.042 5.068 1.00 78.06 113 GLY A CA 1
ATOM 912 C C . GLY A 1 113 ? 10.061 0.120 6.052 1.00 78.06 113 GLY A C 1
ATOM 913 O O . GLY A 1 113 ? 10.921 0.326 6.902 1.00 78.06 113 GLY A O 1
ATOM 914 N N . LEU A 1 114 ? 8.956 0.866 5.966 1.00 85.31 114 LEU A N 1
ATOM 915 C CA . LEU A 1 114 ? 8.602 1.947 6.884 1.00 85.31 114 LEU A CA 1
ATOM 916 C C . LEU A 1 114 ? 7.284 1.643 7.600 1.00 85.31 114 LEU A C 1
ATOM 918 O O . LEU A 1 114 ? 6.511 0.786 7.173 1.00 85.31 114 LEU A O 1
ATOM 922 N N . TYR A 1 115 ? 7.004 2.406 8.655 1.00 90.19 115 TYR A N 1
ATOM 923 C CA . TYR A 1 115 ? 5.754 2.329 9.411 1.00 90.19 115 TYR A CA 1
ATOM 924 C C . TYR A 1 115 ? 4.988 3.657 9.325 1.00 90.19 115 TYR A C 1
ATOM 926 O O . TYR A 1 115 ? 5.082 4.477 10.240 1.00 90.19 115 TYR A O 1
ATOM 934 N N . PRO A 1 116 ? 4.289 3.941 8.209 1.00 90.44 116 PRO A N 1
ATOM 935 C CA . PRO A 1 116 ? 3.377 5.078 8.119 1.00 90.44 116 PRO A CA 1
ATOM 936 C C . PRO A 1 116 ? 2.110 4.879 8.960 1.00 90.44 116 PRO A C 1
ATOM 938 O O . PRO A 1 116 ? 1.592 3.768 9.086 1.00 90.44 116 PRO A O 1
ATOM 941 N N . LEU A 1 117 ? 1.579 5.986 9.475 1.00 90.69 117 LEU A N 1
ATOM 942 C CA . LEU A 1 117 ? 0.257 6.071 10.079 1.00 90.69 117 LEU A CA 1
ATOM 943 C C . LEU A 1 117 ? -0.797 5.678 9.042 1.00 90.69 117 LEU A C 1
ATOM 945 O O . LEU A 1 117 ? -0.791 6.193 7.921 1.00 90.69 117 LEU A O 1
ATOM 949 N N . VAL A 1 118 ? -1.694 4.771 9.419 1.00 87.50 118 VAL A N 1
ATOM 950 C CA . VAL A 1 118 ? -2.791 4.336 8.556 1.00 87.50 118 VAL A CA 1
ATOM 951 C C . VAL A 1 118 ? -4.015 5.211 8.801 1.00 87.50 118 VAL A C 1
ATOM 953 O O . VAL A 1 118 ? -4.453 5.365 9.940 1.00 87.50 118 VAL A O 1
ATOM 956 N N . ASP A 1 119 ? -4.569 5.766 7.724 1.00 83.25 119 ASP A N 1
ATOM 957 C CA . ASP A 1 119 ? -5.851 6.469 7.757 1.00 83.25 119 ASP A CA 1
ATOM 958 C C . ASP A 1 119 ? -6.997 5.452 7.687 1.00 83.25 119 ASP A C 1
ATOM 960 O O . ASP A 1 119 ? -7.354 4.948 6.620 1.00 83.25 119 ASP A O 1
ATOM 964 N N . GLU A 1 120 ? -7.526 5.087 8.853 1.00 78.75 120 GLU A N 1
ATOM 965 C CA . GLU A 1 120 ? -8.642 4.158 8.982 1.00 78.75 120 GLU A CA 1
ATOM 966 C C . GLU A 1 120 ? -9.549 4.520 10.169 1.00 78.75 120 GLU A C 1
ATOM 968 O O . GLU A 1 120 ? -9.127 5.208 11.105 1.00 78.75 120 GLU A O 1
ATOM 973 N N . PRO A 1 121 ? -10.817 4.067 10.174 1.00 79.50 121 PRO A N 1
ATOM 974 C CA . PRO A 1 121 ? -11.702 4.284 11.311 1.00 79.50 121 PRO A CA 1
ATOM 975 C C . PRO A 1 121 ? -11.125 3.666 12.592 1.00 79.50 121 PRO A C 1
ATOM 977 O O . PRO A 1 121 ? -10.664 2.529 12.569 1.00 79.50 121 PRO A O 1
ATOM 980 N N . ALA A 1 122 ? -11.259 4.354 13.732 1.00 78.75 122 ALA A N 1
ATOM 981 C CA . ALA A 1 122 ? -10.735 3.892 15.025 1.00 78.75 122 ALA A CA 1
ATOM 982 C C . ALA A 1 122 ? -11.152 2.452 15.388 1.00 78.75 122 ALA A C 1
ATOM 984 O O . ALA A 1 122 ? -10.365 1.712 15.966 1.00 78.75 122 ALA A O 1
ATOM 985 N N . MET A 1 123 ? -12.358 2.026 14.990 1.00 75.31 123 MET A N 1
ATOM 986 C CA . MET A 1 123 ? -12.818 0.645 15.183 1.00 75.31 123 MET A CA 1
ATOM 987 C C . MET A 1 123 ? -11.934 -0.382 14.467 1.00 75.31 123 MET A C 1
ATOM 989 O O . MET A 1 123 ? -11.675 -1.441 15.022 1.00 75.31 123 MET A O 1
ATOM 993 N N . VAL A 1 124 ? -11.476 -0.079 13.251 1.00 77.44 124 VAL A N 1
ATOM 994 C CA . VAL A 1 124 ? -10.602 -0.964 12.469 1.00 77.44 124 VAL A CA 1
ATOM 995 C C . VAL A 1 124 ? -9.245 -1.084 13.159 1.00 77.44 124 VAL A C 1
ATOM 997 O O . VAL A 1 124 ? -8.767 -2.196 13.372 1.00 77.44 124 VAL A O 1
ATOM 1000 N N . THR A 1 125 ? -8.688 0.038 13.621 1.00 84.56 125 THR A N 1
ATOM 1001 C CA . THR A 1 125 ? -7.470 0.050 14.439 1.00 84.56 125 THR A CA 1
ATOM 1002 C C . THR A 1 125 ? -7.612 -0.823 15.687 1.00 84.56 125 THR A C 1
ATOM 1004 O O . THR A 1 125 ? -6.722 -1.620 15.977 1.00 84.56 125 THR A O 1
ATOM 1007 N N . THR A 1 126 ? -8.730 -0.713 16.415 1.00 85.50 126 THR A N 1
ATOM 1008 C CA . THR A 1 126 ? -9.005 -1.544 17.599 1.00 85.50 126 THR A CA 1
ATOM 1009 C C . THR A 1 126 ? -9.091 -3.028 17.245 1.00 85.50 126 THR A C 1
ATOM 1011 O O . THR A 1 126 ? -8.497 -3.838 17.946 1.00 85.50 126 THR A O 1
ATOM 1014 N N . MET A 1 127 ? -9.742 -3.393 16.134 1.00 81.06 127 MET A N 1
ATOM 1015 C CA . MET A 1 127 ? -9.815 -4.788 15.676 1.00 81.06 127 MET A CA 1
ATOM 1016 C C . MET A 1 127 ? -8.424 -5.380 15.414 1.00 81.06 127 MET A C 1
ATOM 1018 O O . MET A 1 127 ? -8.113 -6.464 15.901 1.00 81.06 127 MET A O 1
ATOM 1022 N N . PHE A 1 128 ? -7.571 -4.662 14.678 1.00 85.00 128 PHE A N 1
ATOM 1023 C CA . PHE A 1 128 ? -6.198 -5.107 14.423 1.00 85.00 128 PHE A CA 1
ATOM 1024 C C . PHE A 1 128 ? -5.362 -5.162 15.706 1.00 85.00 128 PHE A C 1
ATOM 1026 O O . PHE A 1 128 ? -4.526 -6.048 15.858 1.00 85.00 128 PHE A O 1
ATOM 1033 N N . HIS A 1 129 ? -5.601 -4.247 16.644 1.00 89.50 129 HIS A N 1
ATOM 1034 C CA . HIS A 1 129 ? -4.913 -4.222 17.930 1.00 89.50 129 HIS A CA 1
ATOM 1035 C C . HIS A 1 129 ? -5.291 -5.417 18.815 1.00 89.50 129 HIS A C 1
ATOM 1037 O O . HIS A 1 129 ? -4.410 -6.044 19.404 1.00 89.50 129 HIS A O 1
ATOM 1043 N N . ASP A 1 130 ? -6.577 -5.766 18.873 1.00 86.69 130 ASP A N 1
ATOM 1044 C CA . ASP A 1 130 ? -7.075 -6.932 19.606 1.00 86.69 130 ASP A CA 1
ATOM 1045 C C . ASP A 1 130 ? -6.552 -8.233 18.986 1.00 86.69 130 ASP A C 1
ATOM 1047 O O . ASP A 1 130 ? -6.044 -9.097 19.709 1.00 86.69 130 ASP A O 1
ATOM 1051 N N . HIS A 1 131 ? -6.565 -8.322 17.650 1.00 83.31 131 HIS A N 1
ATOM 1052 C CA . HIS A 1 131 ? -5.969 -9.436 16.911 1.00 83.31 131 HIS A CA 1
ATOM 1053 C C . HIS A 1 131 ? -4.485 -9.614 17.248 1.00 83.31 131 HIS A C 1
ATOM 1055 O O . HIS A 1 131 ? -4.027 -10.708 17.593 1.00 83.31 131 HIS A O 1
ATOM 1061 N N . ALA A 1 132 ? -3.733 -8.510 17.229 1.00 86.62 132 ALA A N 1
ATOM 1062 C CA . ALA A 1 132 ? -2.315 -8.489 17.559 1.00 86.62 132 ALA A CA 1
ATOM 1063 C C . ALA A 1 132 ? -2.044 -8.892 19.020 1.00 86.62 132 ALA A C 1
ATOM 1065 O O . ALA A 1 132 ? -1.037 -9.532 19.303 1.00 86.62 132 ALA A O 1
ATOM 1066 N N . ARG A 1 133 ? -2.950 -8.577 19.956 1.00 86.62 133 ARG A N 1
ATOM 1067 C CA . ARG A 1 133 ? -2.859 -9.002 21.367 1.00 86.62 133 ARG A CA 1
ATOM 1068 C C . ARG A 1 133 ? -3.294 -10.446 21.607 1.00 86.62 133 ARG A C 1
ATOM 1070 O O . ARG A 1 133 ? -3.156 -10.944 22.723 1.00 86.62 133 ARG A O 1
ATOM 1077 N N . GLY A 1 134 ? -3.839 -11.115 20.595 1.00 80.69 134 GLY A N 1
ATOM 1078 C CA . GLY A 1 134 ? -4.483 -12.413 20.761 1.00 80.69 134 GLY A CA 1
ATOM 1079 C C . GLY A 1 134 ? -5.719 -12.394 21.626 1.00 80.69 134 GLY A C 1
ATOM 1080 O O . GLY A 1 134 ? -6.110 -13.425 22.167 1.00 80.69 134 GLY A O 1
ATOM 1081 N N . LEU A 1 135 ? -6.351 -11.229 21.685 1.00 76.69 135 LEU A N 1
ATOM 1082 C CA . LEU A 1 135 ? -7.717 -11.054 22.135 1.00 76.69 135 LEU A CA 1
ATOM 1083 C C . LEU A 1 135 ? -8.644 -11.208 20.930 1.00 76.69 135 LEU A C 1
ATOM 1085 O O . LEU A 1 135 ? -9.562 -10.411 20.746 1.00 76.69 135 LEU A O 1
ATOM 1089 N N . ASP A 1 136 ? -8.359 -12.219 20.101 1.00 60.53 136 ASP A N 1
ATOM 1090 C CA . ASP A 1 136 ? -9.221 -12.661 19.018 1.00 60.53 136 ASP A CA 1
ATOM 1091 C C . ASP A 1 136 ? -10.557 -13.038 19.653 1.00 60.53 136 ASP A C 1
ATOM 1093 O O . ASP A 1 136 ? -10.773 -14.162 20.100 1.00 60.53 136 ASP A O 1
ATOM 1097 N N . ASN A 1 137 ? -11.456 -12.068 19.767 1.00 48.75 137 ASN A N 1
ATOM 1098 C CA . ASN A 1 137 ? -12.854 -12.377 19.915 1.00 48.75 137 ASN A CA 1
ATOM 1099 C C . ASN A 1 137 ? -13.189 -13.157 18.644 1.00 48.75 137 ASN A C 1
ATOM 1101 O O . ASN A 1 137 ? -13.176 -12.579 17.557 1.00 48.75 137 ASN A O 1
ATOM 1105 N N . ASP A 1 138 ? -13.510 -14.445 18.772 1.00 42.47 138 ASP A N 1
ATOM 1106 C CA . ASP A 1 138 ? -14.067 -15.261 17.681 1.00 42.47 138 ASP A CA 1
ATOM 1107 C C . ASP A 1 138 ? -15.307 -14.586 17.029 1.00 42.47 138 ASP A C 1
ATOM 1109 O O . ASP A 1 138 ? -15.742 -14.968 15.943 1.00 42.47 138 ASP A O 1
ATOM 1113 N N . ASP A 1 139 ? -15.841 -13.533 17.663 1.00 41.84 139 ASP A N 1
ATOM 1114 C CA . ASP A 1 139 ? -16.927 -12.662 17.213 1.00 41.84 139 ASP A CA 1
ATOM 1115 C C . ASP A 1 139 ? -16.514 -11.433 16.378 1.00 41.84 139 ASP A C 1
ATOM 1117 O O . ASP A 1 139 ? -17.383 -10.703 15.895 1.00 41.84 139 ASP A O 1
ATOM 1121 N N . VAL A 1 140 ? -15.223 -11.160 16.179 1.00 41.25 140 VAL A N 1
ATOM 1122 C CA . VAL A 1 140 ? -14.755 -10.005 15.395 1.00 41.25 140 VAL A CA 1
ATOM 1123 C C . VAL A 1 140 ? -14.275 -10.491 14.032 1.00 41.25 140 VAL A C 1
ATOM 1125 O O . VAL A 1 140 ? -13.115 -10.405 13.639 1.00 41.25 140 VAL A O 1
ATOM 1128 N N . GLN A 1 141 ? -15.244 -11.005 13.276 1.00 35.53 141 GLN A N 1
ATOM 1129 C CA . GLN A 1 141 ? -15.148 -11.101 11.828 1.00 35.53 141 GLN A CA 1
ATOM 1130 C C . GLN A 1 141 ? -14.875 -9.701 11.274 1.00 35.53 141 GLN A C 1
ATOM 1132 O O . GLN A 1 141 ? -15.681 -8.782 11.444 1.00 35.53 141 GLN A O 1
ATOM 1137 N N . GLY A 1 142 ? -13.714 -9.554 10.630 1.00 35.22 142 GLY A N 1
ATOM 1138 C CA . GLY A 1 142 ? -13.313 -8.341 9.931 1.00 35.22 142 GLY A CA 1
ATOM 1139 C C . GLY A 1 142 ? -14.465 -7.775 9.114 1.00 35.22 142 GLY A C 1
ATOM 1140 O O . GLY A 1 142 ? -15.219 -8.540 8.521 1.00 35.22 142 GLY A O 1
ATOM 1141 N N . TYR A 1 143 ? -14.593 -6.447 9.147 1.00 36.19 143 TYR A N 1
ATOM 1142 C CA . TYR A 1 143 ? -15.619 -5.619 8.510 1.00 36.19 143 TYR A CA 1
ATOM 1143 C C . TYR A 1 143 ? -16.326 -6.280 7.309 1.00 36.19 143 TYR A C 1
ATOM 1145 O O . TYR A 1 143 ? -16.065 -6.034 6.135 1.00 36.19 143 TYR A O 1
ATOM 1153 N N . CYS A 1 144 ? -17.286 -7.120 7.650 1.00 36.25 144 CYS A N 1
ATOM 1154 C CA . CYS A 1 144 ? -18.367 -7.608 6.835 1.00 36.25 144 CYS A CA 1
ATOM 1155 C C . CYS A 1 144 ? -19.484 -7.667 7.860 1.00 36.25 144 CYS A C 1
ATOM 1157 O O . CYS A 1 144 ? -19.363 -8.400 8.834 1.00 36.25 144 CYS A O 1
ATOM 1159 N N . ALA A 1 145 ? -20.487 -6.806 7.728 1.00 35.38 145 ALA A N 1
ATOM 1160 C CA . ALA A 1 145 ? -21.582 -6.667 8.678 1.00 35.38 145 ALA A CA 1
ATOM 1161 C C . ALA A 1 145 ? -22.293 -8.016 8.919 1.00 35.38 145 ALA A C 1
ATOM 1163 O O . ALA A 1 145 ? -23.286 -8.334 8.270 1.00 35.38 145 ALA A O 1
ATOM 1164 N N . LEU A 1 146 ? -21.770 -8.826 9.837 1.00 36.19 146 LEU A N 1
ATOM 1165 C CA . LEU A 1 146 ? -22.321 -10.110 10.228 1.00 36.19 146 LEU A CA 1
ATOM 1166 C C . LEU A 1 146 ? -22.921 -9.920 11.613 1.00 36.19 146 LEU A C 1
ATOM 1168 O O . LEU A 1 146 ? -22.237 -9.823 12.627 1.00 36.19 146 LEU A O 1
ATOM 1172 N N . GLN A 1 147 ? -24.242 -9.789 11.626 1.00 44.94 147 GLN A N 1
ATOM 1173 C CA . GLN A 1 147 ? -25.022 -9.849 12.847 1.00 44.94 147 GLN A CA 1
ATOM 1174 C C . GLN A 1 147 ? -24.873 -11.250 13.452 1.00 44.94 147 GLN A C 1
ATOM 1176 O O . GLN A 1 147 ? -25.255 -12.239 12.820 1.00 44.94 147 GLN A O 1
ATOM 1181 N N . SER A 1 148 ? -24.311 -11.349 14.660 1.00 52.62 148 SER A N 1
ATOM 1182 C CA . SER A 1 148 ? -24.230 -12.627 15.362 1.00 52.62 148 SER A CA 1
ATOM 1183 C C . SER A 1 148 ? -25.626 -13.072 15.809 1.00 52.62 148 SER A C 1
ATOM 1185 O O . SER A 1 148 ? -26.480 -12.267 16.188 1.00 52.62 148 SER A O 1
ATOM 1187 N N . VAL A 1 149 ? -25.870 -14.383 15.766 1.00 60.28 149 VAL A N 1
ATOM 1188 C CA . VAL A 1 149 ? -27.150 -14.987 16.175 1.00 60.28 149 VAL A CA 1
ATOM 1189 C C . VAL A 1 149 ? -27.486 -14.652 17.632 1.00 60.28 149 VAL A C 1
ATOM 1191 O O . VAL A 1 149 ? -28.658 -14.540 17.981 1.00 60.28 149 VAL A O 1
ATOM 1194 N N . GLU A 1 150 ? -26.469 -14.495 18.479 1.00 65.62 150 GLU A N 1
ATOM 1195 C CA . GLU A 1 150 ? -26.611 -14.107 19.884 1.00 65.62 150 GLU A CA 1
ATOM 1196 C C . GLU A 1 150 ? -27.164 -12.683 20.011 1.00 65.62 150 GLU A C 1
ATOM 1198 O O . GLU A 1 150 ? -28.217 -12.498 20.620 1.00 65.62 150 GLU A O 1
ATOM 1203 N N . LYS A 1 151 ? -26.566 -11.712 19.305 1.00 65.81 151 LYS A N 1
ATOM 1204 C CA . LYS A 1 151 ? -27.070 -10.330 19.242 1.00 65.81 151 LYS A CA 1
ATOM 1205 C C . LYS A 1 151 ? -28.471 -10.246 18.639 1.00 65.81 151 LYS A C 1
ATOM 1207 O O . LYS A 1 151 ? -29.316 -9.504 19.127 1.00 65.81 151 LYS A O 1
ATOM 1212 N N . ASN A 1 152 ? -28.77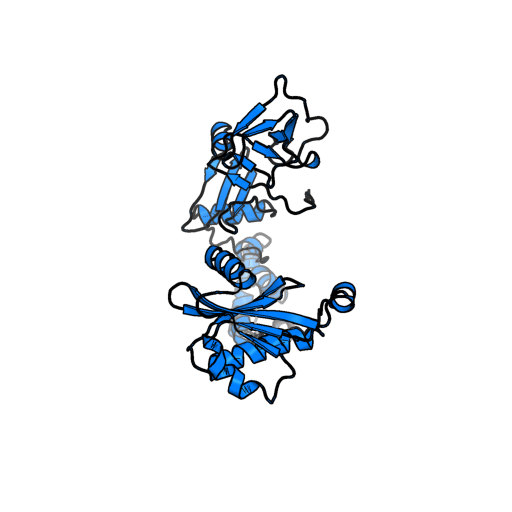4 -11.052 17.620 1.00 69.00 152 ASN A N 1
ATOM 1213 C CA . ASN A 1 152 ? -30.111 -11.061 17.017 1.00 69.00 152 ASN A CA 1
ATOM 1214 C C . ASN A 1 152 ? -31.203 -11.613 17.950 1.00 69.00 152 ASN A C 1
ATOM 1216 O O . ASN A 1 152 ? -32.382 -11.338 17.723 1.00 69.00 152 ASN A O 1
ATOM 1220 N N . LYS A 1 153 ? -30.848 -12.383 18.991 1.00 77.00 153 LYS A N 1
ATOM 1221 C CA . LYS A 1 153 ? -31.803 -12.882 19.997 1.00 77.00 153 LYS A CA 1
ATOM 1222 C C . LYS A 1 153 ? -32.176 -11.832 21.041 1.00 77.00 153 LYS A C 1
ATOM 1224 O O . LYS A 1 153 ? -33.257 -11.954 21.608 1.00 77.00 153 LYS A O 1
ATOM 1229 N N . GLU A 1 154 ? -31.344 -10.813 21.272 1.00 75.00 154 GLU A N 1
ATOM 1230 C CA . GLU A 1 154 ? -31.536 -9.804 22.331 1.00 75.00 154 GLU A CA 1
ATOM 1231 C C . GLU A 1 154 ? -32.854 -9.014 22.192 1.00 75.00 154 GLU A C 1
ATOM 1233 O O . GLU A 1 154 ? -33.386 -8.511 23.178 1.00 75.00 154 GLU A O 1
ATOM 1238 N N . GLY A 1 155 ? -33.440 -8.965 20.988 1.00 75.38 155 GLY A N 1
ATOM 1239 C CA . GLY A 1 155 ? -34.740 -8.337 20.718 1.00 75.38 155 GLY A CA 1
ATOM 1240 C C . GLY A 1 155 ? -35.970 -9.248 20.851 1.00 75.38 155 GLY A C 1
ATOM 1241 O O . GLY A 1 155 ? -37.085 -8.784 20.608 1.00 75.38 155 GLY A O 1
ATOM 1242 N N . PHE A 1 156 ? -35.811 -10.531 21.200 1.00 81.38 156 PHE A N 1
ATOM 1243 C CA . PHE A 1 156 ? -36.906 -11.509 21.239 1.00 81.38 156 PHE A CA 1
ATOM 1244 C C . PHE A 1 156 ? -37.034 -12.194 22.599 1.00 81.38 156 PHE A C 1
ATOM 1246 O O . PHE A 1 156 ? -36.060 -12.530 23.266 1.00 81.38 156 PHE A O 1
ATOM 1253 N N . THR A 1 157 ? -38.270 -12.482 23.006 1.00 86.12 157 THR A N 1
ATOM 1254 C CA . THR A 1 157 ? -38.522 -13.207 24.258 1.00 86.12 157 THR A CA 1
ATOM 1255 C C . THR A 1 157 ? -38.080 -14.670 24.164 1.00 86.12 157 THR A C 1
ATOM 1257 O O . THR A 1 157 ? -38.167 -15.304 23.111 1.00 86.12 157 THR A O 1
ATOM 1260 N N . ASN A 1 158 ? -37.734 -15.281 25.301 1.00 84.25 158 ASN A N 1
ATOM 1261 C CA . ASN A 1 158 ? -37.368 -16.705 25.371 1.00 84.25 158 ASN A CA 1
ATOM 1262 C C . ASN A 1 158 ? -38.423 -17.650 24.761 1.00 84.25 158 ASN A C 1
ATOM 1264 O O . ASN A 1 158 ? -38.085 -18.706 24.226 1.00 84.25 158 ASN A O 1
ATOM 1268 N N . LYS A 1 159 ? -39.712 -17.284 24.820 1.00 85.88 159 LYS A N 1
ATOM 1269 C CA . LYS A 1 159 ? -40.793 -18.044 24.171 1.00 85.88 159 LYS A CA 1
ATOM 1270 C C . LYS A 1 159 ? -40.724 -17.934 22.644 1.00 85.88 159 LYS A C 1
ATOM 1272 O O . LYS A 1 159 ? -40.846 -18.955 21.973 1.00 85.88 159 LYS A O 1
ATOM 1277 N N . GLN A 1 160 ? -40.493 -16.736 22.109 1.00 84.38 160 GLN A N 1
ATOM 1278 C CA . GLN A 1 160 ? -40.326 -16.504 20.670 1.00 84.38 160 GLN A CA 1
ATOM 1279 C C . GLN A 1 160 ? -39.078 -17.207 20.129 1.00 84.38 160 GLN A C 1
ATOM 1281 O O . GLN A 1 160 ? -39.159 -17.868 19.101 1.00 84.38 160 GLN A O 1
ATOM 1286 N N . VAL A 1 161 ? -37.958 -17.179 20.860 1.00 86.44 161 VAL A N 1
ATOM 1287 C CA . VAL A 1 161 ? -36.735 -17.907 20.476 1.00 86.44 161 VAL A CA 1
ATOM 1288 C C . VAL A 1 161 ? -36.985 -19.420 20.417 1.00 86.44 161 VAL A C 1
ATOM 1290 O O . VAL A 1 161 ? -36.575 -20.083 19.464 1.00 86.44 161 VAL A O 1
ATOM 1293 N N . LYS A 1 162 ? -37.714 -19.989 21.390 1.00 87.06 162 LYS A N 1
ATOM 1294 C CA . LYS A 1 162 ? -38.088 -21.415 21.363 1.00 87.06 162 LYS A CA 1
ATOM 1295 C C . LYS A 1 162 ? -38.968 -21.760 20.162 1.00 87.06 162 LYS A C 1
ATOM 1297 O O . LYS A 1 162 ? -38.720 -22.773 19.513 1.00 87.06 162 LYS A O 1
ATOM 1302 N N . ARG A 1 163 ? -39.963 -20.930 19.840 1.00 88.88 163 ARG A N 1
ATOM 1303 C CA . ARG A 1 163 ? -40.818 -21.146 18.662 1.00 88.88 163 ARG A CA 1
ATOM 1304 C C . ARG A 1 163 ? -40.047 -21.004 17.351 1.00 88.88 163 ARG A C 1
ATOM 1306 O O . ARG A 1 163 ? -40.211 -21.840 16.469 1.00 88.88 163 ARG A O 1
ATOM 1313 N N . ALA A 1 164 ? -39.131 -20.044 17.269 1.00 87.50 164 ALA A N 1
ATOM 1314 C CA . ALA A 1 164 ? -38.226 -19.886 16.136 1.00 87.50 164 ALA A CA 1
ATOM 1315 C C . ALA A 1 164 ? -37.336 -21.125 15.930 1.00 87.50 164 ALA A C 1
ATOM 1317 O O . ALA A 1 164 ? -37.125 -21.553 14.798 1.00 87.50 164 ALA A O 1
ATOM 1318 N N . ASN A 1 165 ? -36.874 -21.769 17.008 1.00 87.25 165 ASN A N 1
ATOM 1319 C CA . ASN A 1 165 ? -36.121 -23.026 16.909 1.00 87.25 165 ASN A CA 1
ATOM 1320 C C . ASN A 1 165 ? -36.966 -24.164 16.330 1.00 87.25 165 ASN A C 1
ATOM 1322 O O . ASN A 1 165 ? -36.486 -24.925 15.488 1.00 87.25 165 ASN A O 1
ATOM 1326 N N . VAL A 1 166 ? -38.224 -24.279 16.765 1.00 87.81 166 VAL A N 1
ATOM 1327 C CA . VAL A 1 166 ? -39.170 -25.273 16.234 1.00 87.81 166 VAL A CA 1
ATOM 1328 C C . VAL A 1 166 ? -39.460 -24.999 14.757 1.00 87.81 166 VAL A C 1
ATOM 1330 O O . VAL A 1 166 ? -39.388 -25.922 13.948 1.00 87.81 166 VAL A O 1
ATOM 1333 N N . ALA A 1 167 ? -39.685 -23.736 14.386 1.00 87.81 167 ALA A N 1
ATOM 1334 C CA . ALA A 1 167 ? -39.871 -23.314 13.001 1.00 87.81 167 ALA A CA 1
ATOM 1335 C C . ALA A 1 167 ? -38.656 -23.662 12.126 1.00 87.81 167 ALA A C 1
ATOM 1337 O O . ALA A 1 167 ? -38.810 -24.252 11.055 1.00 87.81 167 ALA A O 1
ATOM 1338 N N . ARG A 1 168 ? -37.438 -23.386 12.613 1.00 86.69 168 ARG A N 1
ATOM 1339 C CA . ARG A 1 168 ? -36.190 -23.724 11.915 1.00 86.69 168 ARG A CA 1
ATOM 1340 C C . ARG A 1 168 ? -35.999 -25.230 11.760 1.00 86.69 168 ARG A C 1
ATOM 1342 O O . ARG A 1 168 ? -35.538 -25.694 10.721 1.00 86.69 168 ARG A O 1
ATOM 1349 N N . SER A 1 169 ? -36.371 -25.998 12.777 1.00 85.19 169 SER A N 1
ATOM 1350 C CA . SER A 1 169 ? -36.283 -27.459 12.744 1.00 85.19 169 SER A CA 1
ATOM 1351 C C . SER A 1 169 ? -37.281 -28.045 11.741 1.00 85.19 169 SER A C 1
ATOM 1353 O O . SER A 1 169 ? -36.903 -28.881 10.924 1.00 85.19 169 SER A O 1
ATOM 1355 N N . GLY A 1 170 ? -38.524 -27.547 11.726 1.00 85.25 170 GLY A N 1
ATOM 1356 C CA . GLY A 1 170 ? -39.535 -27.905 10.725 1.00 85.25 170 GLY A CA 1
ATOM 1357 C C . GLY A 1 170 ? -39.101 -27.556 9.299 1.00 85.25 170 GLY A C 1
ATOM 1358 O O . GLY A 1 170 ? -39.239 -28.377 8.395 1.00 85.25 170 GLY A O 1
ATOM 1359 N N . TYR A 1 171 ? -38.481 -26.389 9.109 1.00 86.38 171 TYR A N 1
ATOM 1360 C CA . TYR A 1 171 ? -37.901 -25.975 7.829 1.00 86.38 171 TYR A CA 1
ATOM 1361 C C . TYR A 1 171 ? -36.862 -26.977 7.298 1.00 86.38 171 TYR A C 1
ATOM 1363 O O . TYR A 1 171 ? -36.893 -27.366 6.129 1.00 86.38 171 TYR A O 1
ATOM 1371 N N . HIS A 1 172 ? -35.957 -27.436 8.166 1.00 83.19 172 HIS A N 1
ATOM 1372 C CA . HIS A 1 172 ? -34.948 -28.435 7.814 1.00 83.19 172 HIS A CA 1
ATOM 1373 C C . HIS A 1 172 ? -35.543 -29.822 7.556 1.00 83.19 172 HIS A C 1
ATOM 1375 O O . HIS A 1 172 ? -35.106 -30.508 6.633 1.00 83.19 172 HIS A O 1
ATOM 1381 N N . MET A 1 173 ? -36.564 -30.209 8.318 1.00 81.62 173 MET A N 1
ATOM 1382 C CA . MET A 1 173 ? -37.272 -31.480 8.154 1.00 81.62 173 MET A CA 1
ATOM 1383 C C . MET A 1 173 ? -37.977 -31.588 6.796 1.00 81.62 173 MET A C 1
ATOM 1385 O O . MET A 1 173 ? -38.081 -32.674 6.238 1.00 81.62 173 MET A O 1
ATOM 1389 N N . MET A 1 174 ? -38.392 -30.455 6.225 1.00 76.38 174 MET A N 1
ATOM 1390 C CA . MET A 1 174 ? -38.986 -30.372 4.885 1.00 76.38 174 MET A CA 1
ATOM 1391 C C . MET A 1 174 ? -37.956 -30.287 3.750 1.00 76.38 174 MET A C 1
ATOM 1393 O O . MET A 1 174 ? -38.315 -30.001 2.610 1.00 76.38 174 MET A O 1
ATOM 1397 N N . GLY A 1 175 ? -36.672 -30.501 4.043 1.00 78.75 175 GLY A N 1
ATOM 1398 C CA . GLY A 1 175 ? -35.610 -30.458 3.038 1.00 78.75 175 GLY A CA 1
ATOM 1399 C C . GLY A 1 175 ? -35.160 -29.044 2.669 1.00 78.75 175 GLY A C 1
ATOM 1400 O O . GLY A 1 175 ? -34.646 -28.838 1.572 1.00 78.75 175 GLY A O 1
ATOM 1401 N N . ALA A 1 176 ? -35.341 -28.067 3.566 1.00 80.38 176 ALA A N 1
ATOM 1402 C CA . ALA A 1 176 ? -34.924 -26.677 3.371 1.00 80.38 176 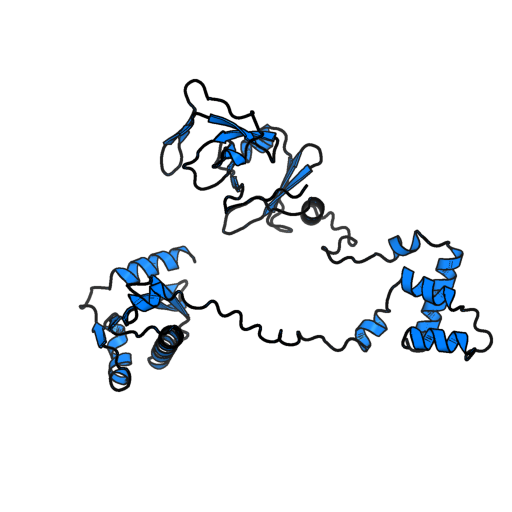ALA A CA 1
ATOM 1403 C C . ALA A 1 176 ? -35.411 -26.063 2.029 1.00 80.38 176 ALA A C 1
ATOM 1405 O O . ALA A 1 176 ? -34.608 -25.637 1.175 1.00 80.38 176 ALA A O 1
ATOM 1406 N N . PRO A 1 177 ? -36.742 -26.005 1.810 1.00 80.94 177 PRO A N 1
ATOM 1407 C CA . PRO A 1 177 ? -37.320 -25.354 0.635 1.00 80.94 177 PRO A CA 1
ATOM 1408 C C . PRO A 1 177 ? -36.973 -23.852 0.593 1.00 80.94 177 PRO A C 1
ATOM 1410 O O . PRO A 1 177 ? -36.329 -23.307 1.487 1.00 80.94 177 PRO A O 1
ATOM 1413 N N . GLY A 1 178 ? -37.326 -23.141 -0.482 1.00 78.38 178 GLY A N 1
ATOM 1414 C CA . GLY A 1 178 ? -37.234 -21.672 -0.453 1.00 78.38 178 GLY A CA 1
ATOM 1415 C C . GLY A 1 178 ? -38.082 -21.104 0.694 1.00 78.38 178 GLY A C 1
ATOM 1416 O O . GLY A 1 178 ? -39.143 -21.653 0.977 1.00 78.38 178 GLY A O 1
ATOM 1417 N N . ALA A 1 179 ? -37.635 -20.032 1.351 1.00 77.75 179 ALA A N 1
ATOM 1418 C CA . ALA A 1 179 ? -38.358 -19.428 2.475 1.00 77.75 179 ALA A CA 1
ATOM 1419 C C . ALA A 1 179 ? -39.807 -19.054 2.125 1.00 77.75 179 ALA A C 1
ATOM 1421 O O . ALA A 1 179 ? -40.731 -19.386 2.862 1.00 77.75 179 ALA A O 1
ATOM 1422 N N . GLU A 1 180 ? -40.014 -18.459 0.950 1.00 82.50 180 GLU A N 1
ATOM 1423 C CA . GLU A 1 180 ? -41.345 -18.118 0.435 1.00 82.50 180 GLU A CA 1
ATOM 1424 C C . GLU A 1 180 ? -42.222 -19.355 0.213 1.00 82.50 180 GLU A C 1
ATOM 1426 O O . GLU A 1 180 ? -43.398 -19.368 0.573 1.00 82.50 180 GLU A O 1
ATOM 1431 N N . LEU A 1 181 ? -41.637 -20.439 -0.304 1.00 82.88 181 LEU A N 1
ATOM 1432 C CA . LEU A 1 181 ? -42.347 -21.704 -0.487 1.00 82.88 181 LEU A CA 1
ATOM 1433 C C . LEU A 1 181 ? -42.729 -22.330 0.862 1.00 82.88 181 LEU A C 1
ATOM 1435 O O . LEU A 1 181 ? -43.813 -22.889 1.000 1.00 82.88 181 LEU A O 1
ATOM 1439 N N . PHE A 1 182 ? -41.863 -22.205 1.868 1.00 83.94 182 PHE A N 1
ATOM 1440 C CA . PHE A 1 182 ? -42.137 -22.676 3.223 1.00 83.94 182 PHE A CA 1
ATOM 1441 C C . PHE A 1 182 ? -43.269 -21.881 3.888 1.00 83.94 182 PHE A C 1
ATOM 1443 O O . PHE A 1 182 ? -44.197 -22.478 4.433 1.00 83.94 182 PHE A O 1
ATOM 1450 N N . LYS A 1 183 ? -43.249 -20.545 3.778 1.00 86.06 183 LYS A N 1
ATOM 1451 C CA . LYS A 1 183 ? -44.333 -19.672 4.261 1.00 86.06 183 LYS A CA 1
ATOM 1452 C C . LYS A 1 183 ? -45.653 -19.994 3.563 1.00 86.06 183 LYS A C 1
ATOM 1454 O O . LYS A 1 183 ? -46.681 -20.109 4.228 1.00 86.06 183 LYS A O 1
ATOM 1459 N N . LEU A 1 184 ? -45.627 -20.219 2.247 1.00 84.88 184 LEU A N 1
ATOM 1460 C CA . LEU A 1 184 ? -46.805 -20.623 1.477 1.00 84.88 184 LEU A CA 1
ATOM 1461 C C . LEU A 1 184 ? -47.358 -21.980 1.934 1.00 84.88 184 LEU A C 1
ATOM 1463 O O . LEU A 1 184 ? -48.569 -22.127 2.064 1.00 84.88 184 LEU A O 1
ATOM 1467 N N . ALA A 1 185 ? -46.492 -22.954 2.223 1.00 83.94 185 ALA A N 1
ATOM 1468 C CA . ALA A 1 185 ? -46.911 -24.274 2.690 1.00 83.94 185 ALA A CA 1
ATOM 1469 C C . ALA A 1 185 ? -47.560 -24.230 4.089 1.00 83.94 185 ALA A C 1
ATOM 1471 O O . ALA A 1 185 ? -48.515 -24.960 4.359 1.00 83.94 185 ALA A O 1
ATOM 1472 N N . ILE A 1 186 ? -47.085 -23.335 4.962 1.00 85.31 186 ILE A N 1
ATOM 1473 C CA . ILE A 1 186 ? -47.702 -23.078 6.270 1.00 85.31 186 ILE A CA 1
ATOM 1474 C C . ILE A 1 186 ? -49.053 -22.371 6.095 1.00 85.31 186 ILE A C 1
ATOM 1476 O O . ILE A 1 186 ? -50.055 -22.843 6.628 1.00 85.31 186 ILE A O 1
ATOM 1480 N N . ARG A 1 187 ? -49.116 -21.294 5.294 1.00 82.38 187 ARG A N 1
ATOM 1481 C CA . ARG A 1 187 ? -50.366 -20.559 5.006 1.00 82.38 187 ARG A CA 1
ATOM 1482 C C . ARG A 1 187 ? -51.433 -21.437 4.355 1.00 82.38 187 ARG A C 1
ATOM 1484 O O . ARG A 1 187 ? -52.605 -21.330 4.690 1.00 82.38 187 ARG A O 1
ATOM 1491 N N . GLY A 1 188 ? -51.026 -22.304 3.432 1.00 81.56 188 GLY A N 1
ATOM 1492 C CA . GLY A 1 188 ? -51.910 -23.237 2.735 1.00 81.56 188 GLY A CA 1
ATOM 1493 C C . GLY A 1 188 ? -52.332 -24.446 3.571 1.00 81.56 188 GLY A C 1
ATOM 1494 O O . GLY A 1 188 ? -53.007 -25.326 3.045 1.00 81.56 188 GLY A O 1
ATOM 1495 N N . ASN A 1 189 ? -51.932 -24.510 4.848 1.00 80.00 189 ASN A N 1
ATOM 1496 C CA . ASN A 1 189 ? -52.263 -25.582 5.785 1.00 80.00 189 ASN A CA 1
ATOM 1497 C C . ASN A 1 189 ? -51.935 -26.990 5.245 1.00 80.00 189 ASN A C 1
ATOM 1499 O O . ASN A 1 189 ? -52.654 -27.958 5.499 1.00 80.00 189 ASN A O 1
ATOM 1503 N N . PHE A 1 190 ? -50.830 -27.113 4.501 1.00 79.44 190 PHE A N 1
ATOM 1504 C CA . PHE A 1 190 ? -50.395 -28.379 3.899 1.00 79.44 190 PHE A CA 1
ATOM 1505 C C . PHE A 1 190 ? -49.974 -29.423 4.952 1.00 79.44 190 PHE A C 1
ATOM 1507 O O . PHE A 1 190 ? -49.896 -30.613 4.647 1.00 79.44 190 PHE A O 1
ATOM 1514 N N . PHE A 1 191 ? -49.746 -28.999 6.201 1.00 77.69 191 PHE A N 1
ATOM 1515 C CA . PHE A 1 191 ? -49.352 -29.852 7.322 1.00 77.69 191 PHE A CA 1
ATOM 1516 C C . PHE A 1 191 ? -50.450 -29.897 8.382 1.00 77.69 191 PHE A C 1
ATOM 1518 O O . PHE A 1 191 ? -50.748 -28.898 9.036 1.00 77.69 191 PHE A O 1
ATOM 1525 N N . LYS A 1 192 ? -51.027 -31.082 8.597 1.00 73.62 192 LYS A N 1
ATOM 1526 C CA . LYS A 1 192 ? -52.011 -31.289 9.665 1.00 73.62 192 LYS A CA 1
ATOM 1527 C C . LYS A 1 192 ? -51.334 -31.152 11.032 1.00 73.62 192 LYS A C 1
ATOM 1529 O O . LYS A 1 192 ? -50.286 -31.749 11.258 1.00 73.62 192 LYS A O 1
ATOM 1534 N N . ASN A 1 193 ? -51.964 -30.410 11.945 1.00 75.25 193 ASN A N 1
ATOM 1535 C CA . ASN A 1 193 ? -51.512 -30.207 13.329 1.00 75.25 193 ASN A CA 1
ATOM 1536 C C . ASN A 1 193 ? -50.118 -29.563 13.468 1.00 75.25 193 ASN A C 1
ATOM 1538 O O . ASN A 1 193 ? -49.398 -29.854 14.421 1.00 75.25 193 ASN A O 1
ATOM 1542 N N . CYS A 1 194 ? -49.719 -28.694 12.535 1.00 75.69 194 CYS A N 1
ATOM 1543 C CA . CYS A 1 194 ? -48.455 -27.970 12.641 1.00 75.69 194 CYS A CA 1
ATOM 1544 C C . CYS A 1 194 ? -48.599 -26.758 13.585 1.00 75.69 194 CYS A C 1
ATOM 1546 O O . CYS A 1 194 ? -49.378 -25.856 13.283 1.00 75.69 194 CYS A O 1
ATOM 1548 N N . PRO A 1 195 ? -47.851 -26.685 14.703 1.00 80.62 195 PRO A N 1
ATOM 1549 C CA . PRO A 1 195 ? -47.917 -25.554 15.631 1.00 80.62 195 PRO A CA 1
ATOM 1550 C C . PRO A 1 195 ? -47.069 -24.349 15.181 1.00 80.62 195 PRO A C 1
ATOM 1552 O O . PRO A 1 195 ? -46.923 -23.397 15.944 1.00 80.62 195 PRO A O 1
ATOM 1555 N N . ILE A 1 196 ? -46.456 -24.409 13.992 1.00 85.69 196 ILE A N 1
ATOM 1556 C CA . ILE A 1 196 ? -45.564 -23.371 13.464 1.00 85.69 196 ILE A CA 1
ATOM 1557 C C . ILE A 1 196 ? -46.402 -22.324 12.735 1.00 85.69 196 ILE A C 1
ATOM 1559 O O . ILE A 1 196 ? -47.111 -22.648 11.782 1.00 85.69 196 ILE A O 1
ATOM 1563 N N . THR A 1 197 ? -46.277 -21.066 13.148 1.00 86.62 197 THR A N 1
ATOM 1564 C CA . THR A 1 197 ? -46.889 -19.933 12.449 1.00 86.62 197 THR A CA 1
ATOM 1565 C C . THR A 1 197 ? -45.900 -19.279 11.489 1.00 86.62 197 THR A C 1
ATOM 1567 O O . THR A 1 197 ? -44.685 -19.434 11.610 1.00 86.62 197 THR A O 1
ATOM 1570 N N . GLU A 1 198 ? -46.405 -18.504 10.531 1.00 86.00 198 GLU A N 1
ATOM 1571 C CA . GLU A 1 198 ? -45.549 -17.710 9.644 1.00 86.00 198 GLU A CA 1
ATOM 1572 C C . GLU A 1 198 ? -44.694 -16.694 10.419 1.00 86.00 198 GLU A C 1
ATOM 1574 O O . GLU A 1 198 ? -43.542 -16.437 10.070 1.00 86.00 198 GLU A O 1
ATOM 1579 N N . GLU A 1 199 ? -45.236 -16.143 11.505 1.00 86.25 199 GLU A N 1
ATOM 1580 C CA . GLU A 1 199 ? -44.506 -15.226 12.373 1.00 86.25 199 GLU A CA 1
ATOM 1581 C C . GLU A 1 199 ? -43.286 -15.910 13.003 1.00 86.25 199 GLU A C 1
ATOM 1583 O O . GLU A 1 199 ? -42.196 -15.341 12.994 1.00 86.25 199 GLU A O 1
ATOM 1588 N N . ASP A 1 200 ? -43.421 -17.168 13.435 1.00 87.94 200 ASP A N 1
ATOM 1589 C CA . ASP A 1 200 ? -42.301 -17.954 13.964 1.00 87.94 200 ASP A CA 1
ATOM 1590 C C . ASP A 1 200 ? -41.213 -18.199 12.901 1.00 87.94 200 ASP A C 1
ATOM 1592 O O . ASP A 1 200 ? -40.021 -18.211 13.224 1.00 87.94 200 ASP A O 1
ATOM 1596 N N . VAL A 1 201 ? -41.596 -18.336 11.624 1.00 86.81 201 VAL A N 1
ATOM 1597 C CA . VAL A 1 201 ? -40.652 -18.424 10.495 1.00 86.81 201 VAL A CA 1
ATOM 1598 C C . VAL A 1 201 ? -39.925 -17.101 10.286 1.00 86.81 201 VAL A C 1
ATOM 1600 O O . VAL A 1 201 ? -38.702 -17.094 10.169 1.00 86.81 201 VAL A O 1
ATOM 1603 N N . ASN A 1 202 ? -40.644 -15.977 10.295 1.00 87.62 202 ASN A N 1
ATOM 1604 C CA . ASN A 1 202 ? -40.050 -14.648 10.134 1.00 87.62 202 ASN A CA 1
ATOM 1605 C C . ASN A 1 202 ? -39.087 -14.313 11.284 1.00 87.62 202 ASN A C 1
ATOM 1607 O O . ASN A 1 202 ? -38.015 -13.754 11.056 1.00 87.62 202 ASN A O 1
ATOM 1611 N N . ILE A 1 203 ? -39.440 -14.679 12.519 1.00 86.44 203 ILE A N 1
ATOM 1612 C CA . ILE A 1 203 ? -38.561 -14.529 13.684 1.00 86.44 203 ILE A CA 1
ATOM 1613 C C . ILE A 1 203 ? -37.337 -15.440 13.537 1.00 86.44 203 ILE A C 1
ATOM 1615 O O . ILE A 1 203 ? -36.215 -14.998 13.769 1.00 86.44 203 ILE A O 1
ATOM 1619 N N . SER A 1 204 ? -37.522 -16.685 13.089 1.00 86.69 204 SER A N 1
ATOM 1620 C CA . SER A 1 204 ? -36.409 -17.596 12.807 1.00 86.69 204 SER A CA 1
ATOM 1621 C C . SER A 1 204 ? -35.454 -17.036 11.752 1.00 86.69 204 SER A C 1
ATOM 1623 O O . SER A 1 204 ? -34.244 -17.103 11.945 1.00 86.69 204 SER A O 1
ATOM 1625 N N . GLU A 1 205 ? -35.954 -16.464 10.656 1.00 84.56 205 GLU A N 1
ATOM 1626 C CA . GLU A 1 205 ? -35.105 -15.839 9.633 1.00 84.56 205 GLU A CA 1
ATOM 1627 C C . GLU A 1 205 ? -34.347 -14.624 10.167 1.00 84.56 205 GLU A C 1
ATOM 1629 O O . GLU A 1 205 ? -33.162 -14.478 9.877 1.00 84.56 205 GLU A O 1
ATOM 1634 N N . LYS A 1 206 ? -34.990 -13.785 10.986 1.00 84.19 206 LYS A N 1
ATOM 1635 C CA . LYS A 1 206 ? -34.338 -12.624 11.610 1.00 84.19 206 LYS A CA 1
ATOM 1636 C C . LYS A 1 206 ? -33.249 -13.029 12.599 1.00 84.19 206 LYS A C 1
ATOM 1638 O O . LYS A 1 206 ? -32.185 -12.423 12.611 1.00 84.19 206 LYS A O 1
ATOM 1643 N N . ILE A 1 207 ? -33.498 -14.052 13.418 1.00 83.50 207 ILE A N 1
ATOM 1644 C CA . ILE A 1 207 ? -32.523 -14.514 14.413 1.00 83.50 207 ILE A CA 1
ATOM 1645 C C . ILE A 1 207 ? -31.341 -15.202 13.732 1.00 83.50 207 ILE A C 1
ATOM 1647 O O . ILE A 1 207 ? -30.185 -14.967 14.081 1.00 83.50 207 ILE A O 1
ATOM 1651 N N . TYR A 1 208 ? -31.631 -16.075 12.772 1.00 81.50 208 TYR A N 1
ATOM 1652 C CA . TYR A 1 208 ? -30.674 -17.066 12.313 1.00 81.50 208 TYR A CA 1
ATOM 1653 C C . TYR A 1 208 ? -30.169 -16.897 10.882 1.00 81.50 208 TYR A C 1
ATOM 1655 O O . TYR A 1 208 ? -29.219 -17.586 10.497 1.00 81.50 208 TYR A O 1
ATOM 1663 N N . GLY A 1 209 ? -30.823 -16.052 10.090 1.00 78.25 209 GLY A N 1
ATOM 1664 C CA . GLY A 1 209 ? -30.525 -15.876 8.679 1.00 78.25 209 GLY A CA 1
ATOM 1665 C C . GLY A 1 209 ? -30.770 -17.129 7.821 1.00 78.25 209 GLY A C 1
ATOM 1666 O O . GLY A 1 209 ? -31.298 -18.151 8.288 1.00 78.25 209 GLY A O 1
ATOM 1667 N N . PRO A 1 210 ? -30.383 -17.068 6.533 1.00 72.94 210 PRO A N 1
ATOM 1668 C CA . PRO A 1 210 ? -30.476 -18.201 5.622 1.00 72.94 210 PRO A CA 1
ATOM 1669 C C . PRO A 1 210 ? -29.673 -19.400 6.139 1.00 72.94 210 PRO A C 1
ATOM 1671 O O . PRO A 1 210 ? -28.560 -19.278 6.645 1.00 72.94 210 PRO A O 1
ATOM 1674 N N . SER A 1 211 ? -30.246 -20.596 6.008 1.00 69.31 211 SER A N 1
ATOM 1675 C CA . SER A 1 211 ? -29.611 -21.820 6.496 1.00 69.31 211 SER A CA 1
ATOM 1676 C C . SER A 1 211 ? -28.323 -22.158 5.733 1.00 69.31 211 SER A C 1
ATOM 1678 O O . SER A 1 211 ? -28.299 -22.136 4.501 1.00 69.31 211 SER A O 1
ATOM 1680 N N . VAL A 1 212 ? -27.279 -22.578 6.459 1.00 64.12 212 VAL A N 1
ATOM 1681 C CA . VAL A 1 212 ? -25.980 -23.009 5.905 1.00 64.12 212 VAL A CA 1
ATOM 1682 C C . VAL A 1 212 ? -26.144 -24.112 4.856 1.00 64.12 212 VAL A C 1
ATOM 1684 O O . VAL A 1 212 ? -25.484 -24.079 3.819 1.00 64.12 212 VAL A O 1
ATOM 1687 N N . SER A 1 213 ? -27.060 -25.059 5.075 1.00 61.56 213 SER A N 1
ATOM 1688 C CA . SER A 1 213 ? -27.361 -26.141 4.125 1.00 61.56 213 SER A CA 1
ATOM 1689 C C . SER A 1 213 ? -27.920 -25.601 2.805 1.00 61.56 213 SER A C 1
ATOM 1691 O O . SER A 1 213 ? -27.596 -26.099 1.730 1.00 61.56 213 SER A O 1
ATOM 1693 N N . THR A 1 214 ? -28.725 -24.537 2.882 1.00 66.25 214 THR A N 1
ATOM 1694 C CA . THR A 1 214 ? -29.299 -23.868 1.707 1.00 66.25 214 THR A CA 1
ATOM 1695 C C . THR A 1 214 ? -28.245 -23.052 0.972 1.00 66.25 214 THR A C 1
ATOM 1697 O O . THR A 1 214 ? -28.193 -23.097 -0.252 1.00 66.25 214 THR A O 1
ATOM 1700 N N . ILE A 1 215 ? -27.370 -22.358 1.706 1.00 63.41 215 ILE A N 1
ATOM 1701 C CA . ILE A 1 215 ? -26.250 -21.605 1.132 1.00 63.41 215 ILE A CA 1
ATOM 1702 C C . ILE A 1 215 ? -25.322 -22.560 0.376 1.00 63.41 215 ILE A C 1
ATOM 1704 O O . ILE A 1 215 ? -25.080 -22.349 -0.805 1.00 63.41 215 ILE A O 1
ATOM 1708 N N . LYS A 1 216 ? -24.884 -23.659 1.004 1.00 59.31 216 LYS A N 1
ATOM 1709 C CA . LYS A 1 216 ? -23.975 -24.635 0.379 1.00 59.31 216 LYS A CA 1
ATOM 1710 C C . LYS A 1 216 ? -24.588 -25.359 -0.825 1.00 59.31 216 LYS A C 1
ATOM 1712 O O . LYS A 1 216 ? -23.874 -25.634 -1.780 1.00 59.31 216 LYS A O 1
ATOM 1717 N N . GLY A 1 217 ? -25.886 -25.672 -0.787 1.00 55.75 217 GLY A N 1
ATOM 1718 C CA . GLY A 1 217 ? -26.558 -26.422 -1.856 1.00 55.75 217 GLY A CA 1
ATOM 1719 C C . GLY A 1 217 ? -27.112 -25.570 -3.003 1.00 55.75 217 GLY A C 1
ATOM 1720 O O . GLY A 1 217 ? -27.238 -26.067 -4.119 1.00 55.75 217 GLY A O 1
ATOM 1721 N N . LYS A 1 218 ? -27.465 -24.300 -2.751 1.00 62.44 218 LYS A N 1
ATOM 1722 C CA . LYS A 1 218 ? -28.095 -23.408 -3.745 1.00 62.44 218 LYS A CA 1
ATOM 1723 C C . LYS A 1 218 ? -27.204 -22.252 -4.194 1.00 62.44 218 LYS A C 1
ATOM 1725 O O . LYS A 1 218 ? -27.547 -21.602 -5.183 1.00 62.44 218 LYS A O 1
ATOM 1730 N N . GLN A 1 219 ? -26.070 -21.982 -3.535 1.00 50.44 219 GLN A N 1
ATOM 1731 C CA . GLN A 1 219 ? -25.082 -21.078 -4.120 1.00 50.44 219 GLN A CA 1
ATOM 1732 C C . GLN A 1 219 ? -24.503 -21.725 -5.375 1.00 50.44 219 GLN A C 1
ATOM 1734 O O . GLN A 1 219 ? -23.631 -22.587 -5.320 1.00 50.44 219 GLN A O 1
ATOM 1739 N N . LYS A 1 220 ? -24.941 -21.239 -6.537 1.00 51.12 220 LYS A N 1
ATOM 1740 C CA . LYS A 1 220 ? -24.098 -21.300 -7.726 1.00 51.12 220 LYS A CA 1
ATOM 1741 C C . LYS A 1 220 ? -22.833 -20.523 -7.384 1.00 51.12 220 LYS A C 1
ATOM 1743 O O . LYS A 1 220 ? -22.937 -19.378 -6.940 1.00 51.12 220 LYS A O 1
ATOM 1748 N N . GLN A 1 221 ? -21.669 -21.149 -7.553 1.00 41.34 221 GLN A N 1
ATOM 1749 C CA . GLN A 1 221 ? -20.382 -20.477 -7.434 1.00 41.34 221 GLN A CA 1
ATOM 1750 C C . GLN A 1 221 ? -20.463 -19.200 -8.276 1.00 41.34 221 GLN A C 1
ATOM 1752 O O . GLN A 1 221 ? -20.459 -19.264 -9.506 1.00 41.34 221 GLN A O 1
ATOM 1757 N N . LYS A 1 222 ? -20.561 -18.036 -7.624 1.00 48.59 222 LYS A N 1
ATOM 1758 C CA . LYS A 1 222 ? -20.214 -16.773 -8.262 1.00 48.59 222 LYS A CA 1
ATOM 1759 C C . LYS A 1 222 ? -18.701 -16.830 -8.422 1.00 48.59 222 LYS A C 1
ATOM 1761 O O . LYS A 1 222 ? -17.964 -16.204 -7.669 1.00 48.59 222 LYS A O 1
ATOM 1766 N N . ARG A 1 223 ? -18.227 -17.603 -9.409 1.00 43.41 223 ARG A N 1
ATOM 1767 C CA . ARG A 1 223 ? -17.024 -17.173 -10.118 1.00 43.41 223 ARG A CA 1
ATOM 1768 C C . ARG A 1 223 ? -17.274 -15.700 -10.411 1.00 43.41 223 ARG A C 1
ATOM 1770 O O . ARG A 1 223 ? -18.420 -15.391 -10.765 1.00 43.41 223 ARG A O 1
ATOM 1777 N N . PRO A 1 224 ? -16.299 -14.804 -10.203 1.00 43.00 224 PRO A N 1
ATOM 1778 C CA . PRO A 1 224 ? -16.465 -13.461 -10.711 1.00 43.00 224 PRO A CA 1
ATOM 1779 C C . PRO A 1 224 ? -16.929 -13.647 -12.152 1.00 43.00 224 PRO A C 1
ATOM 1781 O O . PRO A 1 224 ? -16.233 -14.264 -12.960 1.00 43.00 224 PRO A O 1
ATOM 1784 N N . THR A 1 225 ? -18.159 -13.219 -12.452 1.00 48.62 225 THR A N 1
ATOM 1785 C CA . THR A 1 225 ? -18.451 -12.787 -13.807 1.00 48.62 225 THR A CA 1
ATOM 1786 C C . THR A 1 225 ? -17.242 -11.929 -14.133 1.00 48.62 225 THR A C 1
ATOM 1788 O O . THR A 1 225 ? -16.945 -11.054 -13.305 1.00 48.62 225 THR A O 1
ATOM 1791 N N . PRO A 1 226 ? -16.466 -12.231 -15.194 1.00 47.00 226 PRO A N 1
ATOM 1792 C CA . PRO A 1 226 ? -15.401 -11.327 -15.579 1.00 47.00 226 PRO A CA 1
ATOM 1793 C C . PRO A 1 226 ? -16.077 -9.969 -15.573 1.00 47.00 226 PRO A C 1
ATOM 1795 O O . PRO A 1 226 ? -17.135 -9.833 -16.200 1.00 47.00 226 PRO A O 1
ATOM 1798 N N . LYS A 1 227 ? -15.606 -9.055 -14.705 1.00 51.69 227 LYS A N 1
ATOM 1799 C CA . LYS A 1 227 ? -16.113 -7.683 -14.699 1.00 51.69 227 LYS A CA 1
ATOM 1800 C C . LYS A 1 227 ? -16.148 -7.343 -16.176 1.00 51.69 227 LYS A C 1
ATOM 1802 O O . LYS A 1 227 ? -15.113 -7.551 -16.812 1.00 51.69 227 LYS A O 1
ATOM 1807 N N . ALA A 1 228 ? -17.327 -7.020 -16.724 1.00 48.75 228 ALA A N 1
ATOM 1808 C CA . ALA A 1 228 ? -17.409 -6.571 -18.109 1.00 48.7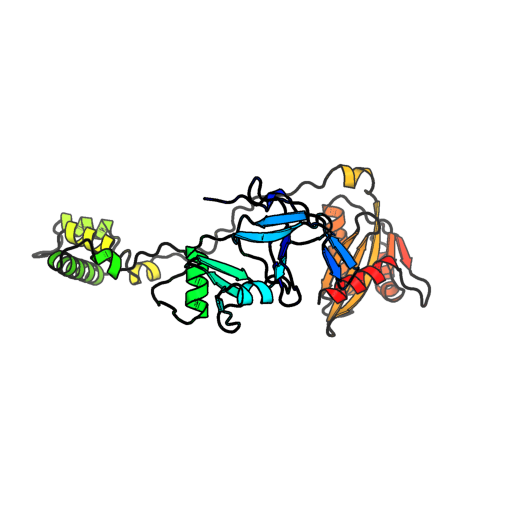5 228 ALA A CA 1
ATOM 1809 C C . ALA A 1 228 ? -16.235 -5.618 -18.257 1.00 48.75 228 ALA A C 1
ATOM 1811 O O . ALA A 1 228 ? -16.128 -4.736 -17.405 1.00 48.75 228 ALA A O 1
ATOM 1812 N N . VAL A 1 229 ? -15.280 -5.964 -19.126 1.00 51.84 229 VAL A N 1
ATOM 1813 C CA . VAL A 1 229 ? -13.980 -5.300 -19.184 1.00 51.84 229 VAL A CA 1
ATOM 1814 C C . VAL A 1 229 ? -14.316 -3.831 -19.356 1.00 51.84 229 VAL A C 1
ATOM 1816 O O . VAL A 1 229 ? -14.814 -3.429 -20.402 1.00 51.84 229 VAL A O 1
ATOM 1819 N N . VAL A 1 230 ? -14.230 -3.066 -18.267 1.00 50.91 230 VAL A N 1
ATOM 1820 C CA . VAL A 1 230 ? -14.375 -1.627 -18.349 1.00 50.91 230 VAL A CA 1
ATOM 1821 C C . VAL A 1 230 ? -13.017 -1.246 -18.876 1.00 50.91 230 VAL A C 1
ATOM 1823 O O . VAL A 1 230 ? -12.030 -1.322 -18.147 1.00 50.91 230 VAL A O 1
ATOM 1826 N N . ASP A 1 231 ? -12.984 -1.025 -20.182 1.00 44.66 231 ASP A N 1
ATOM 1827 C CA . ASP A 1 231 ? -11.846 -0.552 -20.950 1.00 44.66 231 ASP A CA 1
ATOM 1828 C C . ASP A 1 231 ? -11.476 0.850 -20.439 1.00 44.66 231 ASP A C 1
ATOM 1830 O O . ASP A 1 231 ? -11.788 1.868 -21.049 1.00 44.66 231 ASP A O 1
ATOM 1834 N N . ASP A 1 232 ? -10.866 0.903 -19.255 1.00 46.09 232 ASP A N 1
ATOM 1835 C CA . ASP A 1 232 ? -10.340 2.112 -18.622 1.00 46.09 232 ASP A CA 1
ATOM 1836 C C . ASP A 1 232 ? -8.941 2.386 -19.189 1.00 46.09 232 ASP A C 1
ATOM 1838 O O . ASP A 1 232 ? -7.918 2.324 -18.502 1.00 46.09 232 ASP A O 1
ATOM 1842 N N . TRP A 1 233 ? -8.885 2.569 -20.511 1.00 50.94 233 TRP A N 1
ATOM 1843 C CA . TRP A 1 233 ? -7.657 2.926 -21.205 1.00 50.94 233 TRP A CA 1
ATOM 1844 C C . TRP A 1 233 ? -7.335 4.381 -20.887 1.00 50.94 233 TRP A C 1
ATOM 1846 O O . TRP A 1 233 ? -8.021 5.302 -21.327 1.00 50.94 233 TRP A O 1
ATOM 1856 N N . ILE A 1 234 ? -6.260 4.593 -20.133 1.00 55.88 234 ILE A N 1
ATOM 1857 C CA . ILE A 1 234 ? -5.648 5.912 -20.019 1.00 55.88 234 ILE A CA 1
ATOM 1858 C C . ILE A 1 234 ? -5.030 6.223 -21.386 1.00 55.88 234 ILE A C 1
ATOM 1860 O O . ILE A 1 234 ? -4.057 5.581 -21.785 1.00 55.88 234 ILE A O 1
ATOM 1864 N N . GLU A 1 235 ? -5.608 7.175 -22.122 1.00 60.00 235 GLU A N 1
ATOM 1865 C CA . GLU A 1 235 ? -5.044 7.623 -23.397 1.00 60.00 235 GLU A CA 1
ATOM 1866 C C . GLU A 1 235 ? -3.628 8.175 -23.182 1.00 60.00 235 GLU A C 1
ATOM 1868 O O . GLU A 1 235 ? -3.384 8.980 -22.276 1.00 60.00 235 GLU A O 1
ATOM 1873 N N . MET A 1 236 ? -2.687 7.756 -24.033 1.00 64.81 236 MET A N 1
ATOM 1874 C CA . MET A 1 236 ? -1.324 8.279 -24.000 1.00 64.81 236 MET A CA 1
ATOM 1875 C C . MET A 1 236 ? -1.342 9.797 -24.245 1.00 64.81 236 MET A C 1
ATOM 1877 O O . MET A 1 236 ? -1.897 10.240 -25.256 1.00 64.81 236 MET A O 1
ATOM 1881 N N . PRO A 1 237 ? -0.721 10.615 -23.370 1.00 69.00 237 PRO A N 1
ATOM 1882 C CA . PRO A 1 237 ? -0.655 12.058 -23.564 1.00 69.00 237 PRO A CA 1
ATOM 1883 C C . PRO A 1 237 ? -0.064 12.401 -24.935 1.00 69.00 237 PRO A C 1
ATOM 1885 O O . PRO A 1 237 ? 1.061 12.006 -25.262 1.00 69.00 237 PRO A O 1
ATOM 1888 N N . LYS A 1 238 ? -0.816 13.152 -25.746 1.00 66.31 238 LYS A N 1
ATOM 1889 C CA . LYS A 1 238 ? -0.446 13.490 -27.135 1.00 66.31 238 LYS A CA 1
ATOM 1890 C C . LYS A 1 238 ? 0.880 14.253 -27.211 1.00 66.31 238 LYS A C 1
ATOM 1892 O O . LYS A 1 238 ? 1.562 14.223 -28.233 1.00 66.31 238 LYS A O 1
ATOM 1897 N N . GLU A 1 239 ? 1.258 14.930 -26.132 1.00 65.75 239 GLU A N 1
ATOM 1898 C CA . GLU A 1 239 ? 2.520 15.647 -25.961 1.00 65.75 239 GLU A CA 1
ATOM 1899 C C . GLU A 1 239 ? 3.737 14.712 -26.009 1.00 65.75 239 GLU A C 1
ATOM 1901 O O . GLU A 1 239 ? 4.763 15.089 -26.578 1.00 65.75 239 GLU A O 1
ATOM 1906 N N . LEU A 1 240 ? 3.626 13.489 -25.474 1.00 61.91 240 LEU A N 1
ATOM 1907 C CA . LEU A 1 240 ? 4.709 12.499 -25.506 1.00 61.91 240 LEU A CA 1
ATOM 1908 C C . LEU A 1 240 ? 4.936 11.965 -26.926 1.00 61.91 240 LEU A C 1
ATOM 1910 O O . LEU A 1 240 ? 6.081 11.804 -27.349 1.00 61.91 240 LEU A O 1
ATOM 1914 N N . LEU A 1 241 ? 3.853 11.758 -27.680 1.00 65.75 241 LEU A N 1
ATOM 1915 C CA . LEU A 1 241 ? 3.894 11.267 -29.061 1.00 65.75 241 LEU A CA 1
ATOM 1916 C C . LEU A 1 241 ? 4.396 12.326 -30.053 1.00 65.75 241 LEU A C 1
ATOM 1918 O O . LEU A 1 241 ? 5.146 12.000 -30.972 1.00 65.75 241 LEU A O 1
ATOM 1922 N N . LYS A 1 242 ? 4.048 13.607 -29.848 1.00 62.31 242 LYS A N 1
ATOM 1923 C CA . LYS A 1 242 ? 4.448 14.715 -30.739 1.00 62.31 242 LYS A CA 1
ATOM 1924 C C . LYS A 1 242 ? 5.961 14.879 -30.890 1.00 62.31 242 LYS A C 1
ATOM 1926 O O . LYS A 1 242 ? 6.410 15.291 -31.957 1.00 62.31 242 LYS A O 1
ATOM 1931 N N . HIS A 1 243 ? 6.728 14.604 -29.835 1.00 61.53 243 HIS A N 1
ATOM 1932 C CA . HIS A 1 243 ? 8.174 14.845 -29.817 1.00 61.53 243 HIS A CA 1
ATOM 1933 C C . HIS A 1 243 ? 9.021 13.568 -29.884 1.00 61.53 243 HIS A C 1
ATOM 1935 O O . HIS A 1 243 ? 10.166 13.647 -30.321 1.00 61.53 243 HIS A O 1
ATOM 1941 N N . ASN A 1 244 ? 8.472 12.406 -29.506 1.00 68.00 244 ASN A N 1
ATOM 1942 C CA . ASN A 1 244 ? 9.250 11.180 -29.303 1.00 68.00 244 ASN A CA 1
ATOM 1943 C C . ASN A 1 244 ? 8.714 9.964 -30.081 1.00 68.00 244 ASN A C 1
ATOM 1945 O O . ASN A 1 244 ? 8.863 8.838 -29.622 1.00 68.00 244 ASN A O 1
ATOM 1949 N N . SER A 1 245 ? 8.102 10.155 -31.254 1.00 71.88 245 SER A N 1
ATOM 1950 C CA . SER A 1 245 ? 7.515 9.048 -32.032 1.00 71.88 245 SER A CA 1
ATOM 1951 C C . SER A 1 245 ? 8.525 7.960 -32.433 1.00 71.88 245 SER A C 1
ATOM 1953 O O . SER A 1 245 ? 8.145 6.805 -32.609 1.00 71.88 245 SER A O 1
ATOM 1955 N N . ASN A 1 246 ? 9.807 8.319 -32.570 1.00 81.69 246 ASN A N 1
ATOM 1956 C CA . ASN A 1 246 ? 10.906 7.384 -32.793 1.00 81.69 246 ASN A CA 1
ATOM 1957 C C . ASN A 1 246 ? 11.808 7.337 -31.560 1.00 81.69 246 ASN A C 1
ATOM 1959 O O . ASN A 1 246 ? 12.342 8.368 -31.150 1.00 81.69 246 ASN A O 1
ATOM 1963 N N . LEU A 1 247 ? 12.010 6.144 -31.012 1.00 86.06 247 LEU A N 1
ATOM 1964 C CA . LEU A 1 247 ? 12.762 5.932 -29.782 1.00 86.06 247 LEU A CA 1
ATOM 1965 C C . LEU A 1 247 ? 14.008 5.077 -30.007 1.00 86.06 247 LEU A C 1
ATOM 1967 O O . LEU A 1 247 ? 14.047 4.199 -30.873 1.00 86.06 247 LEU A O 1
ATOM 1971 N N . ASP A 1 248 ? 15.002 5.318 -29.158 1.00 88.88 248 ASP A N 1
ATOM 1972 C CA . ASP A 1 248 ? 16.195 4.491 -29.028 1.00 88.88 248 ASP A CA 1
ATOM 1973 C C . ASP A 1 248 ? 16.091 3.661 -27.747 1.00 88.88 248 ASP A C 1
ATOM 1975 O O . ASP A 1 248 ? 15.946 4.214 -26.650 1.00 88.88 248 ASP A O 1
ATOM 1979 N N . LEU A 1 249 ? 16.182 2.342 -27.888 1.00 90.31 249 LEU A N 1
ATOM 1980 C CA . LEU A 1 249 ? 16.036 1.373 -26.807 1.00 90.31 249 LEU A CA 1
ATOM 1981 C C . LEU A 1 249 ? 17.403 0.794 -26.440 1.00 90.31 249 LEU A C 1
ATOM 1983 O O . LEU A 1 249 ? 18.158 0.393 -27.316 1.00 90.31 249 LEU A O 1
ATOM 1987 N N . CYS A 1 250 ? 17.732 0.725 -25.157 1.00 89.19 250 CYS A N 1
ATOM 1988 C CA . CYS A 1 250 ? 18.879 -0.030 -24.661 1.00 89.19 250 CYS A CA 1
ATOM 1989 C C . CYS A 1 250 ? 18.389 -1.340 -24.052 1.00 89.19 250 CYS A C 1
ATOM 1991 O O . CYS A 1 250 ? 17.403 -1.316 -23.318 1.00 89.19 250 CYS A O 1
ATOM 1993 N N . ILE A 1 251 ? 19.081 -2.448 -24.307 1.00 90.25 251 ILE A N 1
ATOM 1994 C CA . ILE A 1 251 ? 18.742 -3.766 -23.753 1.00 90.25 251 ILE A CA 1
ATOM 1995 C C . ILE A 1 251 ? 19.968 -4.433 -23.125 1.00 90.25 251 ILE A C 1
ATOM 1997 O O . ILE A 1 251 ? 21.093 -4.201 -23.568 1.00 90.25 251 ILE A O 1
ATOM 2001 N N . ASP A 1 252 ? 19.741 -5.258 -22.107 1.00 88.19 252 ASP A N 1
ATOM 2002 C CA . ASP A 1 252 ? 20.773 -6.042 -21.423 1.00 88.19 252 ASP A CA 1
ATOM 2003 C C . ASP A 1 252 ? 20.164 -7.301 -20.765 1.00 88.19 252 ASP A C 1
ATOM 2005 O O . ASP A 1 252 ? 18.940 -7.436 -20.667 1.00 88.19 252 ASP A O 1
ATOM 2009 N N . ILE A 1 253 ? 21.011 -8.235 -20.326 1.00 87.75 253 ILE A N 1
ATOM 2010 C CA . ILE A 1 253 ? 20.634 -9.369 -19.477 1.00 87.75 253 ILE A CA 1
ATOM 2011 C C . ILE A 1 253 ? 21.262 -9.173 -18.100 1.00 87.75 253 ILE A C 1
ATOM 2013 O O . ILE A 1 253 ? 22.479 -9.222 -17.935 1.00 87.75 253 ILE A O 1
ATOM 2017 N N . MET A 1 254 ? 20.425 -9.016 -17.078 1.00 84.88 254 MET A N 1
ATOM 2018 C CA . MET A 1 254 ? 20.880 -8.900 -15.694 1.00 84.88 254 MET A CA 1
ATOM 2019 C C . MET A 1 254 ? 20.584 -10.167 -14.891 1.00 84.88 254 MET A C 1
ATOM 2021 O O . MET A 1 254 ? 19.612 -10.868 -15.151 1.00 84.88 254 MET A O 1
ATOM 2025 N N . PHE A 1 255 ? 21.394 -10.434 -13.865 1.00 83.00 255 PHE A N 1
ATOM 2026 C CA . PHE A 1 255 ? 21.168 -11.535 -12.926 1.00 83.00 255 PHE A CA 1
ATOM 2027 C C . PHE A 1 255 ? 20.814 -11.001 -11.537 1.00 83.00 255 PHE A C 1
ATOM 2029 O O . PHE A 1 255 ? 21.536 -10.153 -11.000 1.00 83.00 255 PHE A O 1
ATOM 2036 N N . ILE A 1 256 ? 19.728 -11.522 -10.962 1.00 78.62 256 ILE A N 1
ATOM 2037 C CA . ILE A 1 256 ? 19.290 -11.278 -9.580 1.00 78.62 256 ILE A CA 1
ATOM 2038 C C . ILE A 1 256 ? 19.061 -12.644 -8.936 1.00 78.62 256 ILE A C 1
ATOM 2040 O O . ILE A 1 256 ? 18.283 -13.439 -9.453 1.00 78.62 256 ILE A O 1
ATOM 2044 N N . ASN A 1 257 ? 19.752 -12.944 -7.832 1.00 82.69 257 ASN A N 1
ATOM 2045 C CA . ASN A 1 257 ? 19.626 -14.219 -7.107 1.00 82.69 257 ASN A CA 1
ATOM 2046 C C . ASN A 1 257 ? 19.723 -15.469 -8.010 1.00 82.69 257 ASN A C 1
ATOM 2048 O O . ASN A 1 257 ? 18.943 -16.407 -7.874 1.00 82.69 257 ASN A O 1
ATOM 2052 N N . ASN A 1 258 ? 20.686 -15.478 -8.940 1.00 81.62 258 ASN A N 1
ATOM 2053 C CA . ASN A 1 258 ? 20.904 -16.525 -9.954 1.00 81.62 258 ASN A CA 1
ATOM 2054 C C . ASN A 1 258 ? 19.783 -16.704 -10.996 1.00 81.62 258 ASN A C 1
ATOM 2056 O O . ASN A 1 258 ? 19.852 -17.635 -11.795 1.00 81.62 258 ASN A O 1
ATOM 2060 N N . VAL A 1 259 ? 18.800 -15.805 -11.045 1.00 82.44 259 VAL A N 1
ATOM 2061 C CA . VAL A 1 259 ? 17.776 -15.759 -12.096 1.00 82.44 259 VAL A CA 1
ATOM 2062 C C . VAL A 1 259 ? 18.165 -14.707 -13.132 1.00 82.44 259 VAL A C 1
ATOM 2064 O O . VAL A 1 259 ? 18.578 -13.600 -12.774 1.00 82.44 259 VAL A O 1
ATOM 2067 N N . ALA A 1 260 ? 18.069 -15.062 -14.414 1.00 87.12 260 ALA A N 1
ATOM 2068 C CA . ALA A 1 260 ? 18.355 -14.165 -15.528 1.00 87.12 260 ALA A CA 1
ATOM 2069 C C . ALA A 1 260 ? 17.112 -13.348 -15.898 1.00 87.12 260 ALA A C 1
ATOM 2071 O O . ALA A 1 260 ? 16.016 -13.887 -16.028 1.00 87.12 260 ALA A O 1
ATOM 2072 N N . PHE A 1 261 ? 17.295 -12.055 -16.130 1.00 89.38 261 PHE A N 1
ATOM 2073 C CA . PHE A 1 261 ? 16.249 -11.139 -16.562 1.00 89.38 261 PHE A CA 1
ATOM 2074 C C . PHE A 1 261 ? 16.690 -10.412 -17.820 1.00 89.38 261 PHE A C 1
ATOM 2076 O O . PHE A 1 261 ? 17.777 -9.836 -17.860 1.00 89.38 261 PHE A O 1
ATOM 2083 N N . PHE A 1 262 ? 15.821 -10.400 -18.825 1.00 89.88 262 PHE A N 1
ATOM 2084 C CA . PHE A 1 262 ? 15.924 -9.456 -19.924 1.00 89.88 262 PHE A CA 1
ATOM 2085 C C . PHE A 1 262 ? 15.452 -8.103 -19.418 1.00 89.88 262 PHE A C 1
ATOM 2087 O O . PHE A 1 262 ? 14.377 -8.007 -18.824 1.00 89.88 262 PHE A O 1
ATOM 2094 N N . VAL A 1 263 ? 16.239 -7.066 -19.660 1.00 89.75 263 VAL A N 1
ATOM 2095 C CA . VAL A 1 263 ? 15.926 -5.706 -19.237 1.00 89.75 263 VAL A CA 1
ATOM 2096 C C . VAL A 1 263 ? 16.111 -4.735 -20.375 1.00 89.75 263 VAL A C 1
ATOM 2098 O O . VAL A 1 263 ? 17.039 -4.852 -21.172 1.00 89.75 263 VAL A O 1
ATOM 2101 N N . SER A 1 264 ? 15.233 -3.742 -20.428 1.00 89.62 264 SER A N 1
ATOM 2102 C CA . SER A 1 264 ? 15.334 -2.663 -21.391 1.00 89.62 264 SER A CA 1
ATOM 2103 C C . SER A 1 264 ? 14.994 -1.315 -20.783 1.00 89.62 264 SER A C 1
ATOM 2105 O O . SER A 1 264 ? 14.170 -1.211 -19.873 1.00 89.62 264 SER A O 1
ATOM 2107 N N . ILE A 1 265 ? 15.604 -0.268 -21.327 1.00 88.12 265 ILE A N 1
ATOM 2108 C CA . ILE A 1 265 ? 15.261 1.118 -21.029 1.00 88.12 265 ILE A CA 1
ATOM 2109 C C . ILE A 1 265 ? 15.376 1.957 -22.294 1.00 88.12 265 ILE A C 1
ATOM 2111 O O . ILE A 1 265 ? 16.389 1.881 -22.989 1.00 88.12 265 ILE A O 1
ATOM 2115 N N . ASP A 1 266 ? 14.379 2.780 -22.604 1.00 89.62 266 ASP A N 1
ATOM 2116 C CA . ASP A 1 266 ? 14.545 3.756 -23.681 1.00 89.62 266 ASP A CA 1
ATOM 2117 C C . ASP A 1 266 ? 15.254 5.029 -23.205 1.00 89.62 266 ASP A C 1
ATOM 2119 O O . ASP A 1 266 ? 15.294 5.385 -22.021 1.00 89.62 266 ASP A O 1
ATOM 2123 N N . LYS A 1 267 ? 15.833 5.752 -24.161 1.00 84.06 267 LYS A N 1
ATOM 2124 C CA . LYS A 1 267 ? 16.614 6.952 -23.869 1.00 84.06 267 LYS A CA 1
ATOM 2125 C C . LYS A 1 267 ? 15.769 8.209 -23.650 1.00 84.06 267 LYS A C 1
ATOM 2127 O O . LYS A 1 267 ? 16.284 9.103 -22.975 1.00 84.06 267 LYS A O 1
ATOM 2132 N N . ALA A 1 268 ? 14.541 8.293 -24.163 1.00 83.38 268 ALA A N 1
ATOM 2133 C CA . ALA A 1 268 ? 13.763 9.536 -24.195 1.00 83.38 268 ALA A CA 1
ATOM 2134 C C . ALA A 1 268 ? 12.700 9.615 -23.088 1.00 83.38 268 ALA A C 1
ATOM 2136 O O . ALA A 1 268 ? 12.757 10.514 -22.254 1.00 83.38 268 ALA A O 1
ATOM 2137 N N . ILE A 1 269 ? 11.766 8.665 -23.052 1.00 84.31 269 ILE A N 1
ATOM 2138 C CA . ILE A 1 269 ? 10.700 8.563 -22.048 1.00 84.31 269 ILE A CA 1
ATOM 2139 C C . ILE A 1 269 ? 11.137 7.778 -20.799 1.00 84.31 269 ILE A C 1
ATOM 2141 O O . ILE A 1 269 ? 10.455 7.838 -19.779 1.00 84.31 269 ILE A O 1
ATOM 2145 N N . LYS A 1 270 ? 12.295 7.096 -20.842 1.00 84.56 270 LYS A N 1
ATOM 2146 C CA . LYS A 1 270 ? 12.873 6.324 -19.720 1.00 84.56 270 LYS A CA 1
ATOM 2147 C C . LYS A 1 270 ? 11.946 5.217 -19.199 1.00 84.56 270 LYS A C 1
ATOM 2149 O O . LYS A 1 270 ? 12.035 4.831 -18.029 1.00 84.56 270 LYS A O 1
ATOM 2154 N N . PHE A 1 271 ? 11.075 4.701 -20.060 1.00 86.12 271 PHE A N 1
ATOM 2155 C CA . PHE A 1 271 ? 10.282 3.513 -19.806 1.00 86.12 271 PHE A CA 1
ATOM 2156 C C . PHE A 1 271 ? 11.213 2.314 -19.643 1.00 86.12 271 PHE A C 1
ATOM 2158 O O . PHE A 1 271 ? 12.143 2.106 -20.424 1.00 86.12 271 PHE A O 1
ATOM 2165 N N . ARG A 1 272 ? 10.969 1.544 -18.582 1.00 87.06 272 ARG A N 1
ATOM 2166 C CA . ARG A 1 272 ? 11.726 0.346 -18.235 1.00 87.06 272 ARG A CA 1
ATOM 2167 C C . ARG A 1 272 ? 10.833 -0.865 -18.376 1.00 87.06 272 ARG A C 1
ATOM 2169 O O . ARG A 1 272 ? 9.699 -0.852 -17.906 1.00 87.06 272 ARG A O 1
ATOM 2176 N N . PHE A 1 273 ? 11.392 -1.920 -18.936 1.00 88.44 273 PHE A N 1
ATOM 2177 C CA . PHE A 1 273 ? 10.741 -3.214 -19.023 1.00 88.44 273 PHE A CA 1
ATOM 2178 C C . PHE A 1 273 ? 11.711 -4.290 -18.551 1.00 88.44 273 PHE A C 1
ATOM 2180 O O . PHE A 1 273 ? 12.914 -4.204 -18.806 1.00 88.44 273 PHE A O 1
ATOM 2187 N N . SER A 1 274 ? 11.189 -5.281 -17.834 1.00 87.88 274 SER A N 1
ATOM 2188 C CA . SER A 1 274 ? 11.958 -6.446 -17.420 1.00 87.88 274 SER A CA 1
ATOM 2189 C C . SER A 1 274 ? 11.103 -7.700 -17.473 1.00 87.88 274 SER A C 1
ATOM 2191 O O . SER A 1 274 ? 9.986 -7.694 -16.957 1.00 87.88 274 SER A O 1
ATOM 2193 N N . THR A 1 275 ? 11.648 -8.781 -18.018 1.00 87.12 275 THR A N 1
ATOM 2194 C CA . THR A 1 275 ? 10.987 -10.088 -18.052 1.00 87.12 275 THR A CA 1
ATOM 2195 C C . THR A 1 275 ? 11.975 -11.190 -17.681 1.00 87.12 275 THR A C 1
ATOM 2197 O O . THR A 1 275 ? 13.180 -11.067 -17.916 1.00 87.12 275 THR A O 1
ATOM 2200 N N . GLU A 1 276 ? 11.482 -12.243 -17.035 1.00 87.81 276 GLU A N 1
ATOM 2201 C CA . GLU A 1 276 ? 12.302 -13.379 -16.615 1.00 87.81 276 GLU A CA 1
ATOM 2202 C C . GLU A 1 276 ? 12.715 -14.211 -17.836 1.00 87.81 276 GLU A C 1
ATOM 2204 O O . GLU A 1 276 ? 11.881 -14.650 -18.631 1.00 87.81 276 GLU A O 1
ATOM 2209 N N . LEU A 1 277 ? 14.013 -14.485 -17.956 1.00 85.31 277 LEU A N 1
ATOM 2210 C CA . LEU A 1 277 ? 14.545 -15.419 -18.936 1.00 85.31 277 LEU A CA 1
ATOM 2211 C C . LEU A 1 277 ? 14.694 -16.789 -18.279 1.00 85.31 277 LEU A C 1
ATOM 2213 O O . LEU A 1 277 ? 15.636 -17.023 -17.524 1.00 85.31 277 LEU A O 1
ATOM 2217 N N . LYS A 1 278 ? 13.785 -17.713 -18.615 1.00 78.00 278 LYS A N 1
ATOM 2218 C CA . LYS A 1 278 ? 13.876 -19.115 -18.169 1.00 78.00 278 LYS A CA 1
ATOM 2219 C C . LYS A 1 278 ? 15.188 -19.763 -18.604 1.00 78.00 278 LYS A C 1
ATOM 2221 O O . LYS A 1 278 ? 15.810 -20.463 -17.819 1.00 78.00 278 LYS A O 1
ATOM 2226 N N . ASP A 1 279 ? 15.611 -19.461 -19.831 1.00 77.31 279 ASP A N 1
ATOM 2227 C CA . ASP A 1 279 ? 16.860 -19.917 -20.430 1.00 77.31 279 ASP A CA 1
ATOM 2228 C C . ASP A 1 279 ? 17.471 -18.784 -21.273 1.00 77.31 279 ASP A C 1
ATOM 2230 O O . ASP A 1 279 ? 16.757 -17.918 -21.779 1.00 77.31 279 ASP A O 1
ATOM 2234 N N . ARG A 1 280 ? 18.792 -18.808 -21.497 1.00 75.06 280 ARG A N 1
ATOM 2235 C CA . ARG A 1 280 ? 19.510 -17.846 -22.369 1.00 75.06 280 ARG A CA 1
ATOM 2236 C C . ARG A 1 280 ? 19.541 -18.277 -23.839 1.00 75.06 280 ARG A C 1
ATOM 2238 O O . ARG A 1 280 ? 20.486 -17.987 -24.569 1.00 75.06 280 ARG A O 1
ATOM 2245 N N . THR A 1 281 ? 18.543 -19.039 -24.274 1.00 80.00 281 THR A N 1
ATOM 2246 C CA . THR A 1 281 ? 18.446 -19.469 -25.671 1.00 80.00 281 THR A CA 1
ATOM 2247 C C . THR A 1 281 ? 18.063 -18.288 -26.561 1.00 80.00 281 THR A C 1
ATOM 2249 O O . THR A 1 281 ? 17.403 -17.345 -26.115 1.00 80.00 281 THR A O 1
ATOM 2252 N N . LYS A 1 282 ? 18.448 -18.346 -27.843 1.00 79.38 282 LYS A N 1
ATOM 2253 C CA . LYS A 1 282 ? 18.085 -17.309 -28.821 1.00 79.38 282 LYS A CA 1
ATOM 2254 C C . LYS A 1 282 ? 16.572 -17.056 -28.850 1.00 79.38 282 LYS A C 1
ATOM 2256 O O . LYS A 1 282 ? 16.151 -15.905 -28.849 1.00 79.38 282 LYS A O 1
ATOM 2261 N N . ASP A 1 283 ? 15.771 -18.119 -28.786 1.00 81.56 283 ASP A N 1
ATOM 2262 C CA . ASP A 1 283 ? 14.306 -18.050 -28.812 1.00 81.56 283 ASP A CA 1
ATOM 2263 C C . ASP A 1 283 ? 13.715 -17.302 -27.610 1.00 81.56 283 ASP A C 1
ATOM 2265 O O . ASP A 1 283 ? 12.732 -16.576 -27.753 1.00 81.56 283 ASP A O 1
ATOM 2269 N N . ALA A 1 284 ? 14.289 -17.471 -26.414 1.00 82.88 284 ALA A N 1
ATOM 2270 C CA . ALA A 1 284 ? 13.817 -16.783 -25.212 1.00 82.88 284 ALA A CA 1
ATOM 2271 C C . ALA A 1 284 ? 14.102 -15.274 -25.280 1.00 82.88 284 ALA A C 1
ATOM 2273 O O . ALA A 1 284 ? 13.240 -14.452 -24.956 1.00 82.88 284 ALA A O 1
ATOM 2274 N N . ILE A 1 285 ? 15.288 -14.911 -25.773 1.00 83.94 285 ILE A N 1
ATOM 2275 C CA . ILE A 1 285 ? 15.683 -13.516 -25.987 1.00 83.94 285 ILE A CA 1
ATOM 2276 C C . ILE A 1 285 ? 14.825 -12.884 -27.094 1.00 83.94 285 ILE A C 1
ATOM 2278 O O . ILE A 1 285 ? 14.296 -11.792 -26.904 1.00 83.94 285 ILE A O 1
ATOM 2282 N N . TYR A 1 286 ? 14.604 -13.597 -28.205 1.00 83.50 286 TYR A N 1
ATOM 2283 C CA . TYR A 1 286 ? 13.730 -13.166 -29.302 1.00 83.50 286 TYR A CA 1
ATOM 2284 C C . TYR A 1 286 ? 12.317 -12.847 -28.807 1.00 83.50 286 TYR A C 1
ATOM 2286 O O . TYR A 1 286 ? 11.787 -11.778 -29.097 1.00 83.50 286 TYR A O 1
ATOM 2294 N N . LYS A 1 287 ? 11.714 -13.748 -28.019 1.00 85.00 287 LYS A N 1
ATOM 2295 C CA . LYS A 1 287 ? 10.370 -13.535 -27.458 1.00 85.00 287 LYS A CA 1
ATOM 2296 C C . LYS A 1 287 ? 10.308 -12.295 -26.574 1.00 85.00 287 LYS A C 1
ATOM 2298 O O . LYS A 1 287 ? 9.340 -11.551 -26.656 1.00 85.00 287 LYS A O 1
ATOM 2303 N N . SER A 1 288 ? 11.349 -12.064 -25.777 1.00 87.31 288 SER A N 1
ATOM 2304 C CA . SER A 1 288 ? 11.435 -10.891 -24.902 1.00 87.31 288 SER A CA 1
ATOM 2305 C C . SER A 1 288 ? 11.519 -9.589 -25.708 1.00 87.31 288 SER A C 1
ATOM 2307 O O . SER A 1 288 ? 10.890 -8.597 -25.347 1.00 87.31 288 SER A O 1
ATOM 2309 N N . ILE A 1 289 ? 12.247 -9.602 -26.831 1.00 85.88 289 ILE A N 1
ATOM 2310 C CA . ILE A 1 289 ? 12.338 -8.468 -27.763 1.00 85.88 289 ILE A CA 1
ATOM 2311 C C . ILE A 1 289 ? 11.001 -8.234 -28.488 1.00 85.88 289 ILE A C 1
ATOM 2313 O O . ILE A 1 289 ? 10.541 -7.098 -28.567 1.00 85.88 289 ILE A O 1
ATOM 2317 N N . ASP A 1 290 ? 10.354 -9.285 -28.998 1.00 85.94 290 ASP A N 1
ATOM 2318 C CA . ASP A 1 290 ? 9.036 -9.189 -29.648 1.00 85.94 290 ASP A CA 1
ATOM 2319 C C . ASP A 1 290 ? 7.977 -8.629 -28.683 1.00 85.94 290 ASP A C 1
ATOM 2321 O O . ASP A 1 290 ? 7.201 -7.748 -29.051 1.00 85.94 290 ASP A O 1
ATOM 2325 N N . GLU A 1 291 ? 7.992 -9.062 -27.421 1.00 88.50 291 GLU A N 1
ATOM 2326 C CA . GLU A 1 291 ? 7.089 -8.563 -26.383 1.00 88.50 291 GLU A CA 1
ATOM 2327 C C . GLU A 1 291 ? 7.255 -7.055 -26.149 1.00 88.50 291 GLU A C 1
ATOM 2329 O O . GLU A 1 291 ? 6.276 -6.308 -26.234 1.00 88.50 291 GLU A O 1
ATOM 2334 N N . ILE A 1 292 ? 8.485 -6.576 -25.935 1.00 88.31 292 ILE A N 1
ATOM 2335 C CA . ILE A 1 292 ? 8.716 -5.145 -25.704 1.00 88.31 292 ILE A CA 1
ATOM 2336 C C . ILE A 1 292 ? 8.410 -4.300 -26.946 1.00 88.31 292 ILE A C 1
ATOM 2338 O O . ILE A 1 292 ? 7.815 -3.227 -26.831 1.00 88.31 292 ILE A O 1
ATOM 2342 N N . LEU A 1 293 ? 8.734 -4.781 -28.150 1.00 86.38 293 LEU A N 1
ATOM 2343 C CA . LEU A 1 293 ? 8.410 -4.069 -29.387 1.00 86.38 293 LEU A CA 1
ATOM 2344 C C . LEU A 1 293 ? 6.897 -3.957 -29.603 1.00 86.38 293 LEU A C 1
ATOM 2346 O O . LEU A 1 293 ? 6.422 -2.904 -30.027 1.00 86.38 293 LEU A O 1
ATOM 2350 N N . ARG A 1 294 ? 6.119 -4.994 -29.268 1.00 86.75 294 ARG A N 1
ATOM 2351 C CA . ARG A 1 294 ? 4.648 -4.932 -29.313 1.00 86.75 294 ARG A CA 1
ATOM 2352 C C . ARG A 1 294 ? 4.083 -3.900 -28.350 1.00 86.75 294 ARG A C 1
ATOM 2354 O O . ARG A 1 294 ? 3.154 -3.192 -28.729 1.00 86.75 294 ARG A O 1
ATOM 2361 N N . ILE A 1 295 ? 4.651 -3.788 -27.149 1.00 87.12 295 ILE A N 1
ATOM 2362 C CA . ILE A 1 295 ? 4.246 -2.776 -26.164 1.00 87.12 295 ILE A CA 1
ATOM 2363 C C . ILE A 1 295 ? 4.464 -1.367 -26.730 1.00 87.12 295 ILE A C 1
ATOM 2365 O O . ILE A 1 295 ? 3.540 -0.555 -26.710 1.00 87.12 295 ILE A O 1
ATOM 2369 N N . TYR A 1 296 ? 5.642 -1.088 -27.299 1.00 86.62 296 TYR A N 1
ATOM 2370 C CA . TYR A 1 296 ? 5.917 0.211 -27.921 1.00 86.62 296 TYR A CA 1
ATOM 2371 C C . TYR A 1 296 ? 5.002 0.489 -29.122 1.00 86.62 296 TYR A C 1
ATOM 2373 O O . TYR A 1 296 ? 4.404 1.561 -29.183 1.00 86.62 296 TYR A O 1
ATOM 2381 N N . ASN A 1 297 ? 4.817 -0.485 -30.021 1.00 84.75 297 ASN A N 1
ATOM 2382 C CA . ASN A 1 297 ? 3.961 -0.331 -31.201 1.00 84.75 297 ASN A CA 1
ATOM 2383 C C . ASN A 1 297 ? 2.490 -0.077 -30.827 1.00 84.75 297 ASN A C 1
ATOM 2385 O O . ASN A 1 297 ? 1.836 0.751 -31.456 1.00 84.75 297 ASN A O 1
ATOM 2389 N N . HIS A 1 298 ? 1.970 -0.757 -29.796 1.00 82.31 298 HIS A N 1
ATOM 2390 C CA . HIS A 1 298 ? 0.614 -0.527 -29.285 1.00 82.31 298 HIS A CA 1
ATOM 2391 C C . HIS A 1 298 ? 0.459 0.870 -28.669 1.00 82.31 298 HIS A C 1
ATOM 2393 O O . HIS A 1 298 ? -0.613 1.461 -28.730 1.00 82.31 298 HIS A O 1
ATOM 2399 N N . ALA A 1 299 ? 1.531 1.412 -28.092 1.00 81.88 299 ALA A N 1
ATOM 2400 C CA . ALA A 1 299 ? 1.578 2.771 -27.564 1.00 81.88 299 ALA A CA 1
ATOM 2401 C C . ALA A 1 299 ? 1.948 3.826 -28.630 1.00 81.88 299 ALA A C 1
ATOM 2403 O O . ALA A 1 299 ? 2.305 4.942 -28.265 1.00 81.88 299 ALA A O 1
ATOM 2404 N N . GLU A 1 300 ? 1.882 3.480 -29.923 1.00 83.44 300 GLU A N 1
ATOM 2405 C CA . GLU A 1 300 ? 2.209 4.344 -31.071 1.00 83.44 300 GLU A CA 1
ATOM 2406 C C . GLU A 1 300 ? 3.666 4.856 -31.108 1.00 83.44 300 GLU A C 1
ATOM 2408 O O . GLU A 1 300 ? 3.990 5.811 -31.818 1.00 83.44 300 GLU A O 1
ATOM 2413 N N . PHE A 1 301 ? 4.580 4.192 -30.395 1.00 85.62 301 PHE A N 1
ATOM 2414 C CA . PHE A 1 301 ? 6.016 4.457 -30.457 1.00 85.62 301 PHE A CA 1
ATOM 2415 C C . PHE A 1 301 ? 6.720 3.472 -31.386 1.00 85.62 301 PHE A C 1
ATOM 2417 O O . PHE A 1 301 ? 6.535 2.259 -31.296 1.00 85.62 301 PHE A O 1
ATOM 2424 N N . ARG A 1 302 ? 7.613 3.985 -32.233 1.00 85.19 302 ARG A N 1
ATOM 2425 C CA . ARG A 1 302 ? 8.456 3.171 -33.110 1.00 85.19 302 ARG A CA 1
ATOM 2426 C C . ARG A 1 302 ? 9.883 3.128 -32.575 1.00 85.19 302 ARG A C 1
ATOM 2428 O O . ARG A 1 302 ? 10.535 4.161 -32.450 1.00 85.19 302 ARG A O 1
ATOM 2435 N N . ILE A 1 303 ? 10.410 1.938 -32.299 1.00 86.88 303 ILE A N 1
ATOM 2436 C CA . ILE A 1 303 ? 11.834 1.788 -31.967 1.00 86.88 303 ILE A CA 1
ATOM 2437 C C . ILE A 1 303 ? 12.655 1.871 -33.257 1.00 86.88 303 ILE A C 1
ATOM 2439 O O . ILE A 1 303 ? 12.430 1.098 -34.185 1.00 86.88 303 ILE A O 1
ATOM 2443 N N . LYS A 1 304 ? 13.604 2.810 -33.326 1.00 85.19 304 LYS A N 1
ATOM 2444 C CA . LYS A 1 304 ? 14.484 3.004 -34.489 1.00 85.19 304 LYS A CA 1
ATOM 2445 C C . LYS A 1 304 ? 15.837 2.334 -34.296 1.00 85.19 304 LYS A C 1
ATOM 2447 O O . LYS A 1 304 ? 16.337 1.702 -35.227 1.00 85.19 304 LYS A O 1
ATOM 2452 N N . THR A 1 305 ? 16.413 2.472 -33.104 1.00 86.06 305 THR A N 1
ATOM 2453 C CA . THR A 1 305 ? 17.734 1.928 -32.784 1.00 86.06 305 THR A CA 1
ATOM 2454 C C . THR A 1 305 ? 17.677 1.111 -31.505 1.00 86.06 305 THR A C 1
ATOM 2456 O O . THR A 1 305 ? 17.138 1.579 -30.502 1.00 86.06 305 THR A O 1
ATOM 2459 N N . ILE A 1 306 ? 18.275 -0.080 -31.515 1.00 88.56 306 ILE A N 1
ATOM 2460 C CA . ILE A 1 306 ? 18.505 -0.873 -30.306 1.00 88.56 306 ILE A CA 1
ATOM 2461 C C . ILE A 1 306 ? 20.001 -0.879 -29.988 1.00 88.56 306 ILE A C 1
ATOM 2463 O O . ILE A 1 306 ? 20.821 -1.309 -30.797 1.00 88.56 306 ILE A O 1
ATOM 2467 N N . TYR A 1 307 ? 20.348 -0.390 -28.801 1.00 87.75 307 TYR A N 1
ATOM 2468 C CA . TYR A 1 307 ? 21.684 -0.421 -28.221 1.00 87.75 307 TYR A CA 1
ATOM 2469 C C . TYR A 1 307 ? 21.819 -1.672 -27.358 1.00 87.75 307 TYR A C 1
ATOM 2471 O O . TYR A 1 307 ? 21.049 -1.860 -26.415 1.00 87.75 307 TYR A O 1
ATOM 2479 N N . CYS A 1 308 ? 22.782 -2.526 -27.680 1.00 85.75 308 CYS A N 1
ATOM 2480 C CA . CYS A 1 308 ? 22.978 -3.790 -26.978 1.00 85.75 308 CYS A CA 1
ATOM 2481 C C . CYS A 1 308 ? 24.440 -4.232 -26.994 1.00 85.75 308 CYS A C 1
ATOM 2483 O O . CYS A 1 308 ? 25.255 -3.752 -27.787 1.00 85.75 308 CYS A O 1
ATOM 2485 N N . ASP A 1 309 ? 24.768 -5.178 -26.124 1.00 81.94 309 ASP A N 1
ATOM 2486 C CA . ASP A 1 309 ? 26.088 -5.791 -26.101 1.00 81.94 309 ASP A CA 1
ATOM 2487 C C . ASP A 1 309 ? 26.270 -6.812 -27.233 1.00 81.94 309 ASP A C 1
ATOM 2489 O O . ASP A 1 309 ? 25.320 -7.312 -27.840 1.00 81.94 309 ASP A O 1
ATOM 2493 N N . ASN A 1 310 ? 27.528 -7.169 -27.507 1.00 79.69 310 ASN A N 1
ATOM 2494 C CA . ASN A 1 310 ? 27.868 -8.137 -28.558 1.00 79.69 310 ASN A CA 1
ATOM 2495 C C . ASN A 1 310 ? 27.265 -9.534 -28.330 1.00 79.69 310 ASN A C 1
ATOM 2497 O O . ASN A 1 310 ? 27.186 -10.308 -29.281 1.00 79.69 310 ASN A O 1
ATOM 2501 N N . GLU A 1 311 ? 26.829 -9.849 -27.108 1.00 77.12 311 GLU A N 1
ATOM 2502 C CA . GLU A 1 311 ? 26.156 -11.109 -26.776 1.00 77.12 311 GLU A CA 1
ATOM 2503 C C . GLU A 1 311 ? 24.854 -11.311 -27.571 1.00 77.12 311 GLU A C 1
ATOM 2505 O O . GLU A 1 311 ? 24.479 -12.441 -27.873 1.00 77.12 311 GLU A O 1
ATOM 2510 N N . PHE A 1 312 ? 24.202 -10.227 -27.994 1.00 79.44 312 PHE A N 1
ATOM 2511 C CA . PHE A 1 312 ? 22.935 -10.297 -28.716 1.00 79.44 312 PHE A CA 1
ATOM 2512 C C . PHE A 1 312 ? 23.084 -10.450 -30.237 1.00 79.44 312 PHE A C 1
ATOM 2514 O O . PHE A 1 312 ? 22.100 -10.756 -30.915 1.00 79.44 312 PHE A O 1
ATOM 2521 N N . LYS A 1 313 ? 24.297 -10.294 -30.790 1.00 78.44 313 LYS A N 1
ATOM 2522 C CA . LYS A 1 313 ? 24.563 -10.417 -32.239 1.00 78.44 313 LYS A CA 1
ATOM 2523 C C . LYS A 1 313 ? 23.961 -11.675 -32.879 1.00 78.44 313 LYS A C 1
ATOM 2525 O O . LYS A 1 313 ? 23.268 -11.535 -33.884 1.00 78.44 313 LYS A O 1
ATOM 2530 N N . PRO A 1 314 ? 24.126 -12.882 -32.297 1.00 73.00 314 PRO A N 1
ATOM 2531 C CA . PRO A 1 314 ? 23.616 -14.106 -32.906 1.00 73.00 314 PRO A CA 1
ATOM 2532 C C . PRO A 1 314 ? 22.090 -14.166 -32.986 1.00 73.00 314 PRO A C 1
ATOM 2534 O O . PRO A 1 314 ? 21.575 -14.928 -33.793 1.00 73.00 314 PRO A O 1
ATOM 2537 N N . VAL A 1 315 ? 21.373 -13.445 -32.121 1.00 73.69 315 VAL A N 1
ATOM 2538 C CA . VAL A 1 315 ? 19.902 -13.396 -32.131 1.00 73.69 315 VAL A CA 1
ATOM 2539 C C . VAL A 1 315 ? 19.430 -12.414 -33.197 1.00 73.69 315 VAL A C 1
ATOM 2541 O O . VAL A 1 315 ? 18.495 -12.701 -33.931 1.00 73.69 315 VAL A O 1
ATOM 2544 N N . PHE A 1 316 ? 20.100 -11.269 -33.311 1.00 72.00 316 PHE A N 1
ATOM 2545 C CA . PHE A 1 316 ? 19.673 -10.191 -34.196 1.00 72.00 316 PHE A CA 1
ATOM 2546 C C . PHE A 1 316 ? 20.059 -10.373 -35.657 1.00 72.00 316 PHE A C 1
ATOM 2548 O O . PHE A 1 316 ? 19.321 -9.888 -36.512 1.00 72.00 316 PHE A O 1
ATOM 2555 N N . ASP A 1 317 ? 21.151 -11.072 -35.966 1.00 69.19 317 ASP A N 1
ATOM 2556 C CA . ASP A 1 317 ? 21.494 -11.389 -37.359 1.00 69.19 317 ASP A CA 1
ATOM 2557 C C . ASP A 1 317 ? 20.387 -12.227 -38.031 1.00 69.19 317 ASP A C 1
ATOM 2559 O O . ASP A 1 317 ? 20.107 -12.022 -39.208 1.00 69.19 317 ASP A O 1
ATOM 2563 N N . ASP A 1 318 ? 19.673 -13.058 -37.259 1.00 65.19 318 ASP A N 1
ATOM 2564 C CA . ASP A 1 318 ? 18.507 -13.829 -37.717 1.00 65.19 318 ASP A CA 1
ATOM 2565 C C . ASP A 1 318 ? 17.221 -12.963 -37.818 1.00 65.19 318 ASP A C 1
ATOM 2567 O O . ASP A 1 318 ? 16.268 -13.331 -38.505 1.00 65.19 318 ASP A O 1
ATOM 2571 N N . MET A 1 319 ? 17.164 -11.802 -37.142 1.00 62.66 319 MET A N 1
ATOM 2572 C CA . MET A 1 319 ? 15.983 -10.915 -37.101 1.00 62.66 319 MET A CA 1
ATOM 2573 C C . MET A 1 319 ? 16.064 -9.693 -38.025 1.00 62.66 319 MET A C 1
ATOM 2575 O O . MET A 1 319 ? 15.038 -9.056 -38.284 1.00 62.66 319 MET A O 1
ATOM 2579 N N . LYS A 1 320 ? 17.267 -9.325 -38.477 1.00 57.75 320 LYS A N 1
ATOM 2580 C CA . LYS A 1 320 ? 17.549 -8.057 -39.169 1.00 57.75 320 LYS A CA 1
ATOM 2581 C C . LYS A 1 320 ? 16.734 -7.865 -40.450 1.00 57.75 320 LYS A C 1
ATOM 2583 O O . LYS A 1 320 ? 16.418 -6.733 -40.797 1.00 57.75 320 LYS A O 1
ATOM 2588 N N . ASP A 1 321 ? 16.349 -8.959 -41.100 1.00 58.50 321 ASP A N 1
ATOM 2589 C CA . ASP A 1 321 ? 15.587 -8.932 -42.351 1.00 58.50 321 ASP A CA 1
ATOM 2590 C C . ASP A 1 321 ? 14.082 -8.661 -42.148 1.00 58.50 321 ASP A C 1
ATOM 2592 O O . ASP A 1 321 ? 13.391 -8.312 -43.101 1.00 58.50 321 ASP A O 1
ATOM 2596 N N . ASN A 1 322 ? 13.570 -8.774 -40.914 1.00 59.53 322 ASN A N 1
ATOM 2597 C CA . ASN A 1 322 ? 12.133 -8.697 -40.612 1.00 59.53 322 ASN A CA 1
ATOM 2598 C C . ASN A 1 322 ? 11.723 -7.491 -39.752 1.00 59.53 322 ASN A C 1
ATOM 2600 O O . ASN A 1 322 ? 10.531 -7.285 -39.521 1.00 59.53 322 ASN A O 1
ATOM 2604 N N . MET A 1 323 ? 12.674 -6.699 -39.252 1.00 62.97 323 MET A N 1
ATOM 2605 C CA . MET A 1 323 ? 12.389 -5.554 -38.386 1.00 62.97 323 MET A CA 1
ATOM 2606 C C . MET A 1 323 ? 13.091 -4.310 -38.923 1.00 62.97 323 MET A C 1
ATOM 2608 O O . MET A 1 323 ? 14.311 -4.305 -39.054 1.00 62.97 323 MET A O 1
ATOM 2612 N N . ASP A 1 324 ? 12.341 -3.232 -39.173 1.00 69.44 324 ASP A N 1
ATOM 2613 C CA . ASP A 1 324 ? 12.867 -1.902 -39.534 1.00 69.44 324 ASP A CA 1
ATOM 2614 C C . ASP A 1 324 ? 13.609 -1.229 -38.346 1.00 69.44 324 ASP A C 1
ATOM 2616 O O . ASP A 1 324 ? 13.339 -0.079 -37.986 1.00 69.44 324 ASP A O 1
ATOM 2620 N N . VAL A 1 325 ? 14.516 -1.951 -37.683 1.00 76.44 325 VAL A N 1
ATOM 2621 C CA . VAL A 1 325 ? 15.240 -1.523 -36.482 1.00 76.44 325 VAL A CA 1
ATOM 2622 C C . VAL A 1 325 ? 16.740 -1.654 -36.718 1.00 76.44 325 VAL A C 1
ATOM 2624 O O . VAL A 1 325 ? 17.252 -2.703 -37.101 1.00 76.44 325 VAL A O 1
ATOM 2627 N N . THR A 1 326 ? 17.474 -0.574 -36.461 1.00 81.31 326 THR A N 1
ATOM 2628 C CA . THR A 1 326 ? 18.936 -0.547 -36.567 1.00 81.31 326 THR A CA 1
ATOM 2629 C C . THR A 1 326 ? 19.569 -1.026 -35.262 1.00 81.31 326 THR A C 1
ATOM 2631 O O . THR A 1 326 ? 19.270 -0.505 -34.192 1.00 81.31 326 THR A O 1
ATOM 2634 N N . MET A 1 327 ? 20.483 -1.990 -35.333 1.00 77.88 327 MET A N 1
ATOM 2635 C CA . MET A 1 327 ? 21.244 -2.437 -34.162 1.00 77.88 327 MET A CA 1
ATOM 2636 C C . MET A 1 327 ? 22.528 -1.631 -34.013 1.00 77.88 327 M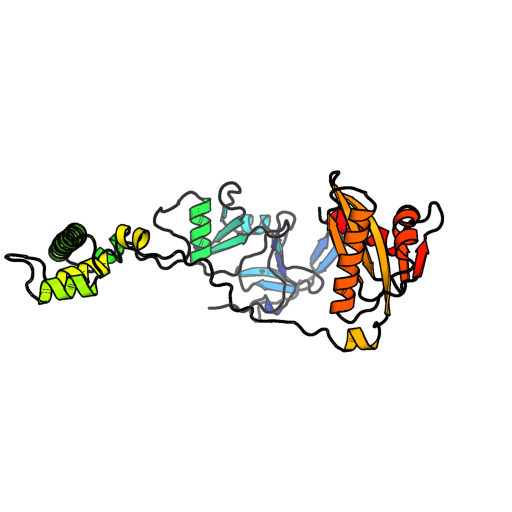ET A C 1
ATOM 2638 O O . MET A 1 327 ? 23.291 -1.484 -34.970 1.00 77.88 327 MET A O 1
ATOM 2642 N N . ASN A 1 328 ? 22.785 -1.155 -32.800 1.00 82.94 328 ASN A N 1
ATOM 2643 C CA . ASN A 1 328 ? 24.047 -0.551 -32.413 1.00 82.94 328 ASN A CA 1
ATOM 2644 C C . ASN A 1 328 ? 24.701 -1.394 -31.315 1.00 82.94 328 ASN A C 1
ATOM 2646 O O . ASN A 1 328 ? 24.287 -1.365 -30.156 1.00 82.94 328 ASN A O 1
ATOM 2650 N N . TYR A 1 329 ? 25.715 -2.164 -31.705 1.00 81.12 329 TYR A N 1
ATOM 2651 C CA . TYR A 1 329 ? 26.455 -3.012 -30.781 1.00 81.12 329 TYR A CA 1
ATOM 2652 C C . TYR A 1 329 ? 27.545 -2.219 -30.074 1.00 81.12 329 TYR A C 1
ATOM 2654 O O . TYR A 1 329 ? 28.360 -1.553 -30.721 1.00 81.12 329 TYR A O 1
ATOM 2662 N N . ALA A 1 330 ? 27.605 -2.341 -28.753 1.00 73.56 330 ALA A N 1
ATOM 2663 C CA . ALA A 1 330 ? 28.657 -1.719 -27.973 1.00 73.56 330 ALA A CA 1
ATOM 2664 C C . ALA A 1 330 ? 30.045 -2.291 -28.337 1.00 73.56 330 ALA A C 1
ATOM 2666 O O . ALA A 1 330 ? 30.202 -3.457 -28.730 1.00 73.56 330 ALA A O 1
ATOM 2667 N N . ALA A 1 331 ? 31.080 -1.452 -28.235 1.00 69.50 331 ALA A N 1
ATOM 2668 C CA . ALA A 1 331 ? 32.455 -1.876 -28.487 1.00 69.50 331 ALA A CA 1
ATOM 2669 C C . ALA A 1 331 ? 32.874 -2.972 -27.482 1.00 69.50 331 ALA A C 1
ATOM 2671 O O . ALA A 1 331 ? 32.413 -2.948 -26.341 1.00 69.50 331 ALA A O 1
ATOM 2672 N N . PRO A 1 332 ? 33.759 -3.918 -27.854 1.00 55.97 332 PRO A N 1
ATOM 2673 C CA . PRO A 1 332 ? 34.217 -4.959 -26.935 1.00 55.97 332 PRO A CA 1
ATOM 2674 C C . PRO A 1 332 ? 34.721 -4.367 -25.606 1.00 55.97 332 PRO A C 1
ATOM 2676 O O . PRO A 1 332 ? 35.607 -3.514 -25.607 1.00 55.97 332 PRO A O 1
ATOM 2679 N N . GLY A 1 333 ? 34.138 -4.798 -24.482 1.00 53.91 333 GLY A N 1
ATOM 2680 C CA . GLY A 1 333 ? 34.496 -4.325 -23.138 1.00 53.91 333 GLY A CA 1
ATOM 2681 C C . GLY A 1 333 ? 33.917 -2.963 -22.729 1.00 53.91 333 GLY A C 1
ATOM 2682 O O . GLY A 1 333 ? 34.307 -2.439 -21.688 1.00 53.91 333 GLY A O 1
ATOM 2683 N N . LYS A 1 334 ? 33.012 -2.372 -23.519 1.00 54.03 334 LYS A N 1
ATOM 2684 C CA . LYS A 1 334 ? 32.227 -1.192 -23.133 1.00 54.03 334 LYS A CA 1
ATOM 2685 C C . LYS A 1 334 ? 30.749 -1.557 -23.096 1.00 54.03 334 LYS A C 1
ATOM 2687 O O . LYS A 1 334 ? 30.247 -2.084 -24.079 1.00 54.03 334 LYS A O 1
ATOM 2692 N N . HIS A 1 335 ? 30.076 -1.216 -22.006 1.00 63.03 335 HIS A N 1
ATOM 2693 C CA . HIS A 1 335 ? 28.625 -1.320 -21.872 1.00 63.03 335 HIS A CA 1
ATOM 2694 C C . HIS A 1 335 ? 27.969 0.043 -22.109 1.00 63.03 335 HIS A C 1
ATOM 2696 O O . HIS A 1 335 ? 28.612 1.093 -21.995 1.00 63.03 335 HIS A O 1
ATOM 2702 N N . GLU A 1 336 ? 26.678 0.040 -22.433 1.00 71.62 336 GLU A N 1
ATOM 2703 C CA . GLU A 1 336 ? 25.909 1.272 -22.593 1.00 71.62 336 GLU A CA 1
ATOM 2704 C C . GLU A 1 336 ? 25.556 1.870 -21.208 1.00 71.62 336 GLU A C 1
ATOM 2706 O O . GLU A 1 336 ? 24.769 1.280 -20.461 1.00 71.62 336 GLU A O 1
ATOM 2711 N N . PRO A 1 337 ? 26.035 3.081 -20.850 1.00 71.31 337 PRO A N 1
ATOM 2712 C CA . PRO A 1 337 ? 25.910 3.614 -19.483 1.00 71.31 337 PRO A CA 1
ATOM 2713 C C . PRO A 1 337 ? 24.463 3.793 -18.998 1.00 71.31 337 PRO A C 1
ATOM 2715 O O . PRO A 1 337 ? 24.190 3.845 -17.796 1.00 71.31 337 PRO A O 1
ATOM 2718 N N . THR A 1 338 ? 23.523 3.937 -19.935 1.00 72.50 338 THR A N 1
ATOM 2719 C CA . THR A 1 338 ? 22.100 4.147 -19.640 1.00 72.50 338 THR A CA 1
ATOM 2720 C C . THR A 1 338 ? 21.457 2.895 -19.043 1.00 72.50 338 THR A C 1
ATOM 2722 O O . THR A 1 338 ? 20.717 3.005 -18.063 1.00 72.50 338 THR A O 1
ATOM 2725 N N . ILE A 1 339 ? 21.750 1.713 -19.600 1.00 71.38 339 ILE A N 1
ATOM 2726 C CA . ILE A 1 339 ? 21.187 0.451 -19.106 1.00 71.38 339 ILE A CA 1
ATOM 2727 C C . ILE A 1 339 ? 21.929 -0.025 -17.853 1.00 71.38 339 ILE A C 1
ATOM 2729 O O . ILE A 1 339 ? 21.277 -0.464 -16.914 1.00 71.38 339 ILE A O 1
ATOM 2733 N N . GLU A 1 340 ? 23.242 0.206 -17.733 1.00 78.38 340 GLU A N 1
ATOM 2734 C CA . GLU A 1 340 ? 23.994 -0.124 -16.510 1.00 78.38 340 GLU A CA 1
ATOM 2735 C C . GLU A 1 340 ? 23.446 0.586 -15.263 1.00 78.38 340 GLU A C 1
ATOM 2737 O O . GLU A 1 340 ? 23.193 -0.048 -14.235 1.00 78.38 340 GLU A O 1
ATOM 2742 N N . ARG A 1 341 ? 23.202 1.902 -15.350 1.00 76.38 341 ARG A N 1
ATOM 2743 C CA . ARG A 1 341 ? 22.595 2.676 -14.249 1.00 76.38 341 ARG A CA 1
ATOM 2744 C C . ARG A 1 341 ? 21.185 2.187 -13.923 1.00 76.38 341 ARG A C 1
ATOM 2746 O O . ARG A 1 341 ? 20.783 2.158 -12.758 1.00 76.38 341 ARG A O 1
ATOM 2753 N N . SER A 1 342 ? 20.431 1.793 -14.948 1.00 74.75 342 SER A N 1
ATOM 2754 C CA . SER A 1 342 ? 19.102 1.211 -14.770 1.00 74.75 342 SER A CA 1
ATOM 2755 C C . SER A 1 342 ? 19.180 -0.126 -14.031 1.00 74.75 342 SER A C 1
ATOM 2757 O O . SER A 1 342 ? 18.451 -0.330 -13.063 1.00 74.75 342 SER A O 1
ATOM 2759 N N . ASN A 1 343 ? 20.123 -0.989 -14.403 1.00 76.81 343 ASN A N 1
ATOM 2760 C CA . ASN A 1 343 ? 20.324 -2.298 -13.790 1.00 76.81 343 ASN A CA 1
ATOM 2761 C C . ASN A 1 343 ? 20.770 -2.177 -12.333 1.00 76.81 343 ASN A C 1
ATOM 2763 O O . ASN A 1 343 ? 20.287 -2.926 -11.491 1.00 76.81 343 ASN A O 1
ATOM 2767 N N . GLN A 1 344 ? 21.623 -1.203 -11.999 1.00 75.38 344 GLN A N 1
ATOM 2768 C CA . GLN A 1 344 ? 21.959 -0.890 -10.603 1.00 75.38 344 GLN A CA 1
ATOM 2769 C C . GLN A 1 344 ? 20.727 -0.468 -9.795 1.00 75.38 344 GLN A C 1
ATOM 2771 O O . GLN A 1 344 ? 20.554 -0.916 -8.666 1.00 75.38 344 GLN A O 1
ATOM 2776 N N . THR A 1 345 ? 19.847 0.346 -10.387 1.00 74.75 345 THR A N 1
ATOM 2777 C CA . THR A 1 345 ? 18.591 0.756 -9.738 1.00 74.75 345 THR A CA 1
ATOM 2778 C C . THR A 1 345 ? 17.677 -0.446 -9.499 1.00 74.75 345 THR A C 1
ATOM 2780 O O . THR A 1 345 ? 17.157 -0.607 -8.401 1.00 74.75 345 THR A O 1
ATOM 2783 N N . LEU A 1 346 ? 17.517 -1.320 -10.500 1.00 71.69 346 LEU A N 1
ATOM 2784 C CA . LEU A 1 346 ? 16.689 -2.524 -10.387 1.00 71.69 346 LEU A CA 1
ATOM 2785 C C . LEU A 1 346 ? 17.251 -3.509 -9.356 1.00 71.69 346 LEU A C 1
ATOM 2787 O O . LEU A 1 346 ? 16.488 -4.038 -8.559 1.00 71.69 346 LEU A O 1
ATOM 2791 N N . LYS A 1 347 ? 18.577 -3.691 -9.292 1.00 71.06 347 LYS A N 1
ATOM 2792 C CA . LYS A 1 347 ? 19.231 -4.511 -8.254 1.00 71.06 347 LYS A CA 1
ATOM 2793 C C . LYS A 1 347 ? 19.097 -3.951 -6.840 1.00 71.06 347 LYS A C 1
ATOM 2795 O O . LYS A 1 347 ? 19.325 -4.695 -5.908 1.00 71.06 347 LYS A O 1
ATOM 2800 N N . GLY A 1 348 ? 18.801 -2.663 -6.666 1.00 61.12 348 GLY A N 1
ATOM 2801 C CA . GLY A 1 348 ? 18.561 -2.081 -5.342 1.00 61.12 348 GLY A CA 1
ATOM 2802 C C . GLY A 1 348 ? 17.132 -2.280 -4.828 1.00 61.12 348 GLY A C 1
ATOM 2803 O O . GLY A 1 348 ? 16.862 -1.977 -3.670 1.00 61.12 348 GLY A O 1
ATOM 2804 N N . LEU A 1 349 ? 16.212 -2.735 -5.687 1.00 60.34 349 LEU A N 1
ATOM 2805 C CA . LEU A 1 349 ? 14.804 -2.978 -5.348 1.00 60.34 349 LEU A CA 1
ATOM 2806 C C . LEU A 1 349 ? 14.527 -4.425 -4.904 1.00 60.34 349 LEU A C 1
ATOM 2808 O O . LEU A 1 349 ? 13.448 -4.688 -4.372 1.00 60.34 349 LEU A O 1
ATOM 2812 N N . PHE A 1 350 ? 15.479 -5.331 -5.127 1.00 47.25 350 PHE A N 1
ATOM 2813 C CA . PHE A 1 350 ? 15.446 -6.752 -4.771 1.00 47.25 350 PHE A CA 1
ATOM 2814 C C . PHE A 1 350 ? 16.694 -7.104 -3.966 1.00 47.25 350 PHE A C 1
ATOM 2816 O O . PHE A 1 350 ? 16.627 -8.085 -3.193 1.00 47.25 350 PHE A O 1
#

Organism: NCBI:txid2856

InterPro domains:
  IPR036397 Ribonuclease H superfamily [G3DSA:3.30.420.10] (243-350)

Foldseek 3Di:
DQDDDPDDAFEFEDQPDPFWEDQDPVQADPPFKDFDVVFDWDQDPVGIDTFTIWGQGPPPRDIHTYDNPDPHTYDHPVVLVVVPWDWDAACVQFQWIWTDDPHFIWIQHDDPNTGGTDPDPSVQSVQSVCRSVVVPPVPCDDPDPDDALVNLCVPDDPVLVVLLVVLVVVCVVVVNDPLVVSQVCVVVPVDPPDPHHNVSSVSNCSNPNRDPSCCVPVDDPCPPPPPPPPCPDPQDPVVCCVPAQEWEKEWDWDDDPNWIKIWMAIDPPRDIDIDTQPDPDLVSVVVVVVVVQVVCVVNSHHYAEYEYEPSNVVSVVVVVVPHNHHYDYDDVPDHDVSVVVVSVVVNVSD

Secondary structure (DSSP, 8-state):
------SS-PEEEESS-SS-EES-GGGBPTT--EEEEEEEEEE-SS-EEEEEEEEEBTTT--EEEE-TT-SSEEEEHHHHHHTT-EEEEETTTEEEEEEEETTEEEEEE-BTTB-BBP---HHHHHHHHHHHHT---TT--TTS----HHHHHTTS-HHHHHHHHHHHHHHHHTT---HHHHHHHHHTT-STT----HHHHHHHHHHH-S-HHHHHHH----------------PPPHHHHHHHSEEEEEEEEEEETTEEEEEEEESSS--EEEEEESS--HHHHHHHHHHHHHHHHHTT-EEEEEEE-GGGHHHHTTTTTT---EEEEPPTT---HHHHHHHHHHHT--

pLDDT: mean 77.74, std 15.54, range [23.0, 95.06]